Protein AF-A0A7K5W2M3-F1 (afdb_monomer)

InterPro domains:
  IPR007632 Anoctamin [PTHR12308] (65-301)
  IPR049452 Anoctamin, transmembrane domain [PF04547] (114-301)

pLDDT: mean 80.78, std 14.53, range [37.16, 96.81]

Radius of gyration: 27.32 Å; Cα contacts (8 Å, |Δi|>4): 179; chains: 1; bounding box: 70×44×74 Å

Solvent-accessible surface area (backbone atoms only — not comparable to full-atom values): 17965 Å² total; per-residue (Å²): 144,76,86,50,71,66,58,54,52,49,49,54,49,48,50,42,68,76,40,73,72,53,49,74,47,80,44,73,46,95,89,48,103,48,77,46,77,47,76,48,70,57,70,87,71,62,49,79,59,86,88,53,85,82,66,56,93,72,50,62,59,55,80,76,44,61,69,69,73,45,82,58,56,55,40,36,36,73,72,62,77,37,90,82,88,79,86,84,82,61,64,70,60,51,57,49,48,44,54,66,45,73,67,34,88,86,57,84,74,62,52,65,64,40,20,52,74,70,25,62,74,56,22,51,53,51,52,50,50,55,51,51,59,62,57,48,48,55,59,52,54,54,50,54,54,47,55,68,56,35,79,78,41,76,70,44,37,57,53,46,51,55,55,49,52,55,48,51,56,53,50,53,53,52,51,54,54,52,46,55,53,52,52,51,51,50,28,50,76,52,55,57,65,76,54,72,60,76,88,71,54,80,76,62,72,85,68,76,51,51,81,38,70,36,93,84,78,68,42,83,37,69,46,68,64,64,69,59,49,48,47,46,43,59,74,48,49,46,54,54,51,50,52,50,52,50,49,54,52,53,51,50,51,52,41,49,54,50,38,52,58,57,66,70,46,82,89,60,58,79,72,65,68,47,46,45,58,53,51,45,51,53,51,51,54,52,48,50,58,51,49,52,53,52,52,49,57,52,63,73,73,102

Secondary structure (DSSP, 8-state):
----HHHHHHHHHHHHHH-TT-EEEEEE-SSSS-EEEEEE--HHHHSPPTT-TT--TT-S-SGGGGGGSSTHHHHHHHTTSS----PPP-HHHHHHHIIIIIS-TTSPP-HHHHHHHH-HHHHHHHHHHHHHHHHHHHHHHHHHHHHHHHTS-HHHHHHHHHHHHHHHHHHHHHHHHHHHHHHHHHHHHTT-SS---GGGSPPPTT---EEEE-TTT-SEEEE--HHHHHHHIIIIIHHHHHHHHHHHHHHHHHHHHHHHHHHH-TT--TTGGGHHHHHHHHHHHHHHHHHHHHHHHHHHH-

Sequence (302 aa):
DTTDDHTLLWLLNHIRLGIPELIVQVRHHKHTRVYAFFVTATYERCVPSPACPNVSPTCPNVSQRIPNLSPTFPELAARGVIQQLFPLHEQRILKRLMKSWVQAVCEAQPLDEICDYFGVKIAMYFAWLGFYTSAMVYPAVFGSILYTFTDSDQTSQDISCVVFAIFNVLWATLFLEEWKRRGAEFAYKWGTLDTPAESLEEPRPQFRGVRRISPVTSAEEFYYPPWKRLLFQGLVSLPVCLTCLILVFLLMLGCFQLQELVLSVPELPRILRFLPKIILAVVVTACDELYKKVALWLNDMG

Structure (mmCIF, N/CA/C/O backbone):
data_AF-A0A7K5W2M3-F1
#
_entry.id   AF-A0A7K5W2M3-F1
#
loop_
_atom_site.group_PDB
_atom_site.id
_atom_site.type_symbol
_atom_site.label_atom_id
_atom_site.label_alt_id
_atom_site.label_comp_id
_atom_site.label_asym_id
_atom_site.label_entity_id
_atom_site.label_seq_id
_atom_site.pdbx_PDB_ins_code
_atom_site.Cartn_x
_atom_site.Cartn_y
_atom_site.Cartn_z
_atom_site.occupancy
_atom_site.B_iso_or_equiv
_atom_site.auth_seq_id
_atom_site.auth_comp_id
_atom_site.auth_asym_id
_atom_site.auth_atom_id
_atom_site.pdbx_PDB_model_num
ATOM 1 N N . ASP A 1 1 ? -28.526 -18.692 10.031 1.00 48.06 1 ASP A N 1
ATOM 2 C CA . ASP A 1 1 ? -29.700 -18.377 9.186 1.00 48.06 1 ASP A CA 1
ATOM 3 C C . ASP A 1 1 ? -31.055 -18.313 9.889 1.00 48.06 1 ASP A C 1
ATOM 5 O O . ASP A 1 1 ? -32.029 -17.923 9.255 1.00 48.06 1 ASP A O 1
ATOM 9 N N . THR A 1 2 ? -31.137 -18.528 11.204 1.00 55.97 2 THR A N 1
ATOM 10 C CA . THR A 1 2 ? -32.293 -18.103 12.011 1.00 55.97 2 THR A CA 1
ATOM 11 C C . THR A 1 2 ? -31.776 -17.455 13.288 1.00 55.97 2 THR A C 1
ATOM 13 O O . THR A 1 2 ? -31.370 -18.146 14.215 1.00 55.97 2 THR A O 1
ATOM 16 N N . THR A 1 3 ? -31.682 -16.127 13.313 1.00 61.28 3 THR A N 1
ATOM 17 C CA . THR A 1 3 ? -31.477 -15.409 14.574 1.00 61.28 3 THR A CA 1
ATOM 18 C C . THR A 1 3 ? -32.797 -15.477 15.327 1.00 61.28 3 THR A C 1
ATOM 20 O O . THR A 1 3 ? -33.778 -14.888 14.875 1.00 61.28 3 THR A O 1
ATOM 23 N N . ASP A 1 4 ? -32.840 -16.233 16.422 1.00 73.50 4 ASP A N 1
ATOM 24 C CA . ASP A 1 4 ? -34.030 -16.314 17.265 1.00 73.50 4 ASP A CA 1
ATOM 25 C C . ASP A 1 4 ? -34.332 -14.933 17.858 1.00 73.50 4 ASP A C 1
ATOM 27 O O . ASP A 1 4 ? -33.419 -14.201 18.258 1.00 73.50 4 ASP A O 1
ATOM 31 N N . ASP A 1 5 ? -35.616 -14.582 17.967 1.00 76.94 5 ASP A N 1
ATOM 32 C CA . ASP A 1 5 ? -36.059 -13.318 18.575 1.00 76.94 5 ASP A CA 1
ATOM 33 C C . ASP A 1 5 ? -35.476 -13.137 19.989 1.00 76.94 5 ASP A C 1
ATOM 35 O O . ASP A 1 5 ? -35.201 -12.020 20.430 1.00 76.94 5 ASP A O 1
ATOM 39 N N . HIS A 1 6 ? -35.189 -14.248 20.676 1.00 80.69 6 HIS A N 1
ATOM 40 C CA . HIS A 1 6 ? -34.486 -14.262 21.952 1.00 80.69 6 HIS A CA 1
ATOM 41 C C . HIS A 1 6 ? -33.055 -13.708 21.860 1.00 80.69 6 HIS A C 1
ATOM 43 O O . HIS A 1 6 ? -32.668 -12.890 22.691 1.00 80.69 6 HIS A O 1
ATOM 49 N N . THR A 1 7 ? -32.274 -14.092 20.846 1.00 80.12 7 THR A N 1
ATOM 50 C CA . THR A 1 7 ? -30.907 -13.588 20.629 1.00 80.12 7 THR A CA 1
ATOM 51 C C . THR A 1 7 ? -30.912 -12.100 20.288 1.00 80.12 7 THR A C 1
ATOM 53 O O . THR A 1 7 ? -30.052 -11.355 20.756 1.00 80.12 7 THR A O 1
ATOM 56 N N . LEU A 1 8 ? -31.904 -11.648 19.516 1.00 80.19 8 LEU A N 1
ATOM 57 C CA . LEU A 1 8 ? -32.072 -10.236 19.172 1.00 80.19 8 LEU A CA 1
ATOM 58 C C . LEU A 1 8 ? -32.414 -9.386 20.402 1.00 80.19 8 LEU A C 1
ATOM 60 O O . LEU A 1 8 ? -31.790 -8.348 20.628 1.00 80.19 8 LEU A O 1
ATOM 64 N N . LEU A 1 9 ? -33.378 -9.833 21.210 1.00 82.25 9 LEU A N 1
ATOM 65 C CA . LEU A 1 9 ? -33.755 -9.156 22.452 1.00 82.25 9 LEU A CA 1
ATOM 66 C C . LEU A 1 9 ? -32.621 -9.188 23.477 1.00 82.25 9 LEU A C 1
ATOM 68 O O . LEU A 1 9 ? -32.369 -8.177 24.131 1.00 82.25 9 LEU A O 1
ATOM 72 N N . TRP A 1 10 ? -31.904 -10.310 23.576 1.00 85.56 10 TRP A N 1
ATOM 73 C CA . TRP A 1 10 ? -30.709 -10.428 24.406 1.00 85.56 10 TRP A CA 1
ATOM 74 C C . TRP A 1 10 ? -29.649 -9.408 23.990 1.00 85.56 10 TRP A C 1
ATOM 76 O O . TRP A 1 10 ? -29.179 -8.659 24.843 1.00 85.56 10 TRP A O 1
ATOM 86 N N . LEU A 1 11 ? -29.327 -9.310 22.695 1.00 80.31 11 LEU A N 1
ATOM 87 C CA . LEU A 1 11 ? -28.326 -8.370 22.185 1.00 80.31 11 LEU A CA 1
ATOM 88 C C . LEU A 1 11 ? -28.755 -6.919 22.421 1.00 80.31 11 LEU A C 1
ATOM 90 O O . LEU A 1 11 ? -27.965 -6.110 22.896 1.00 80.31 11 LEU A O 1
ATOM 94 N N . LEU A 1 12 ? -30.016 -6.588 22.141 1.00 80.50 12 LEU A N 1
ATOM 95 C CA . LEU A 1 12 ? -30.552 -5.248 22.370 1.00 80.50 12 LEU A CA 1
ATOM 96 C C . LEU A 1 12 ? -30.499 -4.860 23.854 1.00 80.50 12 LEU A C 1
ATOM 98 O O . LEU A 1 12 ? -30.121 -3.735 24.183 1.00 80.50 12 LEU A O 1
ATOM 102 N N . ASN A 1 13 ? -30.848 -5.789 24.746 1.00 81.06 13 ASN A N 1
ATOM 103 C CA . ASN A 1 13 ? -30.744 -5.574 26.183 1.00 81.06 13 ASN A CA 1
ATOM 104 C C . ASN A 1 13 ? -29.279 -5.447 26.619 1.00 81.06 13 ASN A C 1
ATOM 106 O O . ASN A 1 13 ? -28.948 -4.568 27.402 1.00 81.06 13 ASN A O 1
ATOM 110 N N . HIS A 1 14 ? -28.385 -6.263 26.059 1.00 77.94 14 HIS A N 1
ATOM 111 C CA . HIS A 1 14 ? -26.955 -6.212 26.343 1.00 77.94 14 HIS A CA 1
ATOM 112 C C . HIS A 1 14 ? -26.332 -4.873 25.926 1.00 77.94 14 HIS A C 1
ATOM 114 O O . HIS A 1 14 ? -25.582 -4.290 26.701 1.00 77.94 14 HIS A O 1
ATOM 120 N N . ILE A 1 15 ? -26.696 -4.334 24.758 1.00 74.69 15 ILE A N 1
ATOM 121 C CA . ILE A 1 15 ? -26.227 -3.016 24.301 1.00 74.69 15 ILE A CA 1
ATOM 122 C C . ILE A 1 15 ? -26.767 -1.906 25.210 1.00 74.69 15 ILE A C 1
ATOM 124 O O . ILE A 1 15 ? -26.007 -1.041 25.639 1.00 74.69 15 ILE A O 1
ATOM 128 N N . ARG A 1 16 ? -28.063 -1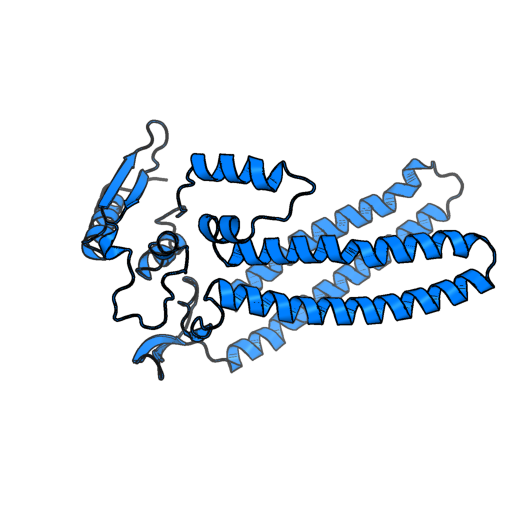.946 25.547 1.00 73.88 16 ARG A N 1
ATOM 129 C CA . ARG A 1 16 ? -28.691 -0.953 26.434 1.00 73.88 16 ARG A CA 1
ATOM 130 C C . ARG A 1 16 ? -28.179 -1.014 27.872 1.00 73.88 16 ARG A C 1
ATOM 132 O O . ARG A 1 16 ? -28.158 0.009 28.535 1.00 73.88 16 ARG A O 1
ATOM 139 N N . LEU A 1 17 ? -27.801 -2.187 28.372 1.00 71.31 17 LEU A N 1
ATOM 140 C CA . LEU A 1 17 ? -27.251 -2.344 29.722 1.00 71.31 17 LEU A CA 1
ATOM 141 C C . LEU A 1 17 ? -25.754 -2.034 29.768 1.00 71.31 17 LEU A C 1
ATOM 143 O O . LEU A 1 17 ? -25.291 -1.446 30.739 1.00 71.31 17 LEU A O 1
ATOM 147 N N . GLY A 1 18 ? -25.006 -2.427 28.735 1.00 65.62 18 GLY A N 1
ATOM 148 C CA . GLY A 1 18 ? -23.566 -2.196 28.650 1.00 65.62 18 GLY A CA 1
ATOM 149 C C . GLY A 1 18 ? -23.225 -0.723 28.457 1.00 65.62 18 GLY A C 1
ATOM 150 O O . GLY A 1 18 ? -22.250 -0.240 29.023 1.00 65.62 18 GLY A O 1
ATOM 151 N N . ILE A 1 19 ? -24.042 0.002 27.687 1.00 67.19 19 ILE A N 1
ATOM 152 C CA . ILE A 1 19 ? -23.893 1.440 27.475 1.00 67.19 19 ILE A CA 1
ATOM 153 C C . ILE A 1 19 ? -25.304 2.058 27.478 1.00 67.19 19 ILE A C 1
ATOM 155 O O . ILE A 1 19 ? -25.913 2.221 26.416 1.00 67.19 19 ILE A O 1
ATOM 159 N N . PRO A 1 20 ? -25.846 2.425 28.656 1.00 60.94 20 PRO A N 1
ATOM 160 C CA . PRO A 1 20 ? -27.213 2.955 28.797 1.00 60.94 20 PRO A CA 1
ATOM 161 C C . PRO A 1 20 ? -27.461 4.274 28.059 1.00 60.94 20 PRO A C 1
ATOM 163 O O . PRO A 1 20 ? -28.587 4.756 27.984 1.00 60.94 20 PRO A O 1
ATOM 166 N N . GLU A 1 21 ? -26.405 4.846 27.494 1.00 66.25 21 GLU A N 1
ATOM 167 C CA . GLU A 1 21 ? -26.361 6.165 26.884 1.00 66.25 21 GLU A CA 1
ATOM 168 C C . GLU A 1 21 ? -26.478 6.131 25.348 1.00 66.25 21 GLU A C 1
ATOM 170 O O . GLU A 1 21 ? -26.595 7.186 24.724 1.00 66.25 21 GLU A O 1
ATOM 175 N N . LEU A 1 22 ? -26.464 4.938 24.730 1.00 70.31 22 LEU A N 1
ATOM 176 C CA . LEU A 1 22 ? -26.618 4.753 23.282 1.00 70.31 22 LEU A CA 1
ATOM 177 C C . LEU A 1 22 ? -28.092 4.608 22.885 1.00 70.31 22 LEU A C 1
ATOM 179 O O . LEU A 1 22 ? -28.843 3.787 23.418 1.00 70.31 22 LEU A O 1
ATOM 183 N N . ILE A 1 23 ? -28.494 5.355 21.861 1.00 77.81 23 ILE A N 1
ATOM 184 C CA . ILE A 1 23 ? -29.795 5.220 21.214 1.00 77.81 23 ILE A CA 1
ATOM 185 C C . ILE A 1 23 ? -29.667 4.139 20.141 1.00 77.81 23 ILE A C 1
ATOM 187 O O . ILE A 1 23 ? -28.949 4.295 19.156 1.00 77.81 23 ILE A O 1
ATOM 191 N N . VAL A 1 24 ? -30.389 3.035 20.328 1.00 80.81 24 VAL A N 1
ATOM 192 C CA . VAL A 1 24 ? -30.392 1.902 19.394 1.00 80.81 24 VAL A CA 1
ATOM 193 C C . VAL A 1 24 ? -31.730 1.838 18.670 1.00 80.81 24 VAL A C 1
ATOM 195 O O . VAL A 1 24 ? -32.775 1.640 19.296 1.00 80.81 24 VAL A O 1
ATOM 198 N N . GLN A 1 25 ? -31.695 1.963 17.345 1.00 84.88 25 GLN A N 1
ATOM 199 C CA . GLN A 1 25 ? -32.835 1.725 16.466 1.00 84.88 25 GLN A CA 1
ATOM 200 C C . GLN A 1 25 ? -32.637 0.419 15.701 1.00 84.88 25 GLN A C 1
ATOM 202 O O . GLN A 1 25 ? -31.666 0.258 14.966 1.00 84.88 25 GLN A O 1
ATOM 207 N N . VAL A 1 26 ? -33.585 -0.505 15.832 1.00 84.25 26 VAL A N 1
ATOM 208 C CA . VAL A 1 26 ? -33.579 -1.757 15.069 1.00 84.25 26 VAL A CA 1
ATOM 209 C C . VAL A 1 26 ? -34.407 -1.569 13.809 1.00 84.25 26 VAL A C 1
ATOM 211 O O . VAL A 1 26 ? -35.554 -1.125 13.871 1.00 84.25 26 VAL A O 1
ATOM 214 N N . ARG A 1 27 ? -33.838 -1.917 12.657 1.00 84.69 27 ARG A N 1
ATOM 215 C CA . ARG A 1 27 ? -34.566 -2.000 11.390 1.00 84.69 27 ARG A CA 1
ATOM 216 C C . ARG A 1 27 ? -34.515 -3.425 10.873 1.00 84.69 27 ARG A C 1
ATOM 218 O O . ARG A 1 27 ? -33.453 -4.034 10.807 1.00 84.69 27 ARG A O 1
ATOM 225 N N . HIS A 1 28 ? -35.674 -3.930 10.480 1.00 83.69 28 HIS A N 1
ATOM 226 C CA . HIS A 1 28 ? -35.797 -5.207 9.797 1.00 83.69 28 HIS A CA 1
ATOM 227 C C . HIS A 1 28 ? -35.889 -4.966 8.291 1.00 83.69 28 HIS A C 1
ATOM 229 O O . HIS A 1 28 ? -36.642 -4.098 7.831 1.00 83.69 28 HIS A O 1
ATOM 235 N N . HIS A 1 29 ? -35.119 -5.721 7.518 1.00 80.81 29 HIS A N 1
ATOM 236 C CA . HIS A 1 29 ? -35.186 -5.643 6.070 1.00 80.81 29 HIS A CA 1
ATOM 237 C C . HIS A 1 29 ? -36.431 -6.386 5.555 1.00 80.81 29 HIS A C 1
ATOM 239 O O . HIS A 1 29 ? -36.700 -7.514 5.938 1.00 80.81 29 HIS A O 1
ATOM 245 N N . LYS A 1 30 ? -37.233 -5.773 4.675 1.00 75.56 30 LYS A N 1
ATOM 246 C CA . LYS A 1 30 ? -38.547 -6.338 4.287 1.00 75.56 30 LYS A CA 1
ATOM 247 C C . LYS A 1 30 ? -38.469 -7.706 3.597 1.00 75.56 30 LYS A C 1
ATOM 249 O O . LYS A 1 30 ? -39.400 -8.492 3.717 1.00 75.56 30 LYS A O 1
ATOM 254 N N . HIS A 1 31 ? -37.385 -7.968 2.867 1.00 75.56 31 HIS A N 1
ATOM 255 C CA . HIS A 1 31 ? -37.240 -9.154 2.012 1.00 75.56 31 HIS A CA 1
ATOM 256 C C . HIS A 1 31 ? -36.164 -10.136 2.483 1.00 75.56 31 HIS A C 1
ATOM 258 O O . HIS A 1 31 ? -36.100 -11.254 1.985 1.00 75.56 31 HIS A O 1
ATOM 264 N N . THR A 1 32 ? -35.320 -9.740 3.435 1.00 76.88 32 THR A N 1
ATOM 265 C CA . THR A 1 32 ? -34.271 -10.601 3.992 1.00 76.88 32 THR A CA 1
ATOM 266 C C . THR A 1 32 ? -34.471 -10.652 5.499 1.00 76.88 32 THR A C 1
ATOM 268 O O . THR A 1 32 ? -34.796 -9.635 6.100 1.00 76.88 32 THR A O 1
ATOM 271 N N . ARG A 1 33 ? -34.281 -11.813 6.133 1.00 71.94 33 ARG A N 1
ATOM 272 C CA . ARG A 1 33 ? -34.398 -11.971 7.599 1.00 71.94 33 ARG A CA 1
ATOM 273 C C . ARG A 1 33 ? -33.192 -11.377 8.345 1.00 71.94 33 ARG A C 1
ATOM 275 O O . ARG A 1 33 ? -32.652 -11.986 9.262 1.00 71.94 33 ARG A O 1
ATOM 282 N N . VAL A 1 34 ? -32.718 -10.217 7.896 1.00 78.12 34 VAL A N 1
ATOM 283 C CA . VAL A 1 34 ? -31.548 -9.521 8.430 1.00 78.12 34 VAL A CA 1
ATOM 284 C C . VAL A 1 34 ? -32.026 -8.332 9.251 1.00 78.12 34 VAL A C 1
ATOM 286 O O . VAL A 1 34 ? -32.829 -7.512 8.795 1.00 78.12 34 VAL A O 1
ATOM 289 N N . TYR A 1 35 ? -31.496 -8.240 10.465 1.00 81.81 35 TYR A N 1
ATOM 290 C CA . TYR A 1 35 ? -31.717 -7.126 11.372 1.00 81.81 35 TYR A CA 1
ATOM 291 C C . TYR A 1 35 ? -30.507 -6.196 11.331 1.00 81.81 35 TYR A C 1
ATOM 293 O O . TYR A 1 35 ? -29.370 -6.638 11.484 1.00 81.81 35 TYR A O 1
ATOM 301 N N . ALA A 1 36 ? -30.756 -4.907 11.132 1.00 83.75 36 ALA A N 1
ATOM 302 C CA . ALA A 1 36 ? -29.744 -3.865 11.201 1.00 83.75 36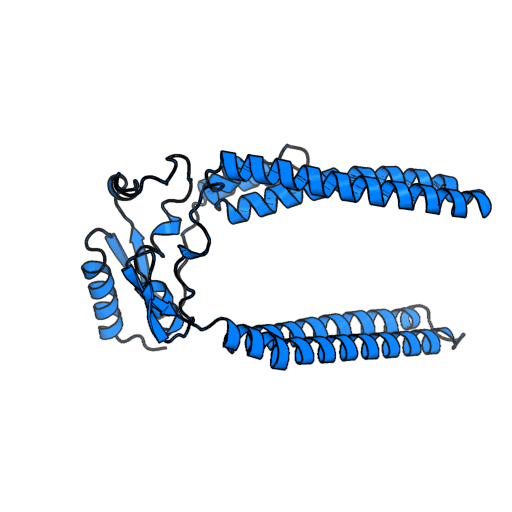 ALA A CA 1
ATOM 303 C C . ALA A 1 36 ? -29.968 -3.023 12.459 1.00 83.75 36 ALA A C 1
ATOM 305 O O . ALA A 1 36 ? -31.076 -2.537 12.704 1.00 83.75 36 ALA A O 1
ATOM 306 N N . PHE A 1 37 ? -28.910 -2.834 13.240 1.00 84.50 37 PHE A N 1
ATOM 307 C CA . PHE A 1 37 ? -28.913 -1.983 14.424 1.00 84.50 37 PHE A CA 1
ATOM 308 C C . PHE A 1 37 ? -28.235 -0.661 14.073 1.00 84.50 37 PHE A C 1
ATOM 310 O O . PHE A 1 37 ? -27.054 -0.627 13.739 1.00 84.50 37 PHE A O 1
ATOM 317 N N . PHE A 1 38 ? -28.990 0.430 14.137 1.00 83.25 38 PHE A N 1
ATOM 318 C CA . PHE A 1 38 ? -28.471 1.785 14.010 1.00 83.25 38 PHE A CA 1
ATOM 319 C C . PHE A 1 38 ? -28.215 2.310 15.410 1.00 83.25 38 PHE A C 1
ATOM 321 O O . PHE A 1 38 ? -29.141 2.410 16.215 1.00 83.25 38 PHE A O 1
ATOM 328 N N . VAL A 1 39 ? -26.957 2.616 15.696 1.00 79.50 39 VAL A N 1
ATOM 329 C CA . VAL A 1 39 ? -26.519 3.058 17.015 1.00 79.50 39 VAL A CA 1
ATOM 330 C C . VAL A 1 39 ? -26.086 4.516 16.913 1.00 79.50 39 VAL A C 1
ATOM 332 O O . VAL A 1 39 ? -25.250 4.855 16.076 1.00 79.50 39 VAL A O 1
ATOM 335 N N . THR A 1 40 ? -26.668 5.381 17.740 1.00 77.06 40 THR A N 1
ATOM 336 C CA . THR A 1 40 ? -26.337 6.811 17.810 1.00 77.06 40 THR A CA 1
ATOM 337 C C . THR A 1 40 ? -26.141 7.257 19.260 1.00 77.06 40 THR A C 1
ATOM 339 O O . THR A 1 40 ? -26.640 6.626 20.189 1.00 77.06 40 THR A O 1
ATOM 342 N N . ALA A 1 41 ? -25.402 8.347 19.465 1.00 72.62 41 ALA A N 1
ATOM 343 C CA . ALA A 1 41 ? -25.140 8.946 20.775 1.00 72.62 41 ALA A CA 1
ATOM 344 C C . ALA A 1 41 ? -25.333 10.469 20.713 1.00 72.62 41 ALA A C 1
ATOM 346 O O . ALA A 1 41 ? -25.290 11.062 19.630 1.00 72.62 41 ALA A O 1
ATOM 347 N N . THR A 1 42 ? -25.565 11.110 21.859 1.00 67.88 42 THR A N 1
ATOM 348 C CA . THR A 1 42 ? -25.681 12.573 21.951 1.00 67.88 42 THR A CA 1
ATOM 349 C C . THR A 1 42 ? -24.305 13.246 21.920 1.00 67.88 42 THR A C 1
ATOM 351 O O . THR A 1 42 ? -23.328 12.727 22.456 1.00 67.88 42 THR A O 1
ATOM 354 N N . TYR A 1 43 ? -24.225 14.427 21.295 1.00 58.59 43 TYR A N 1
ATOM 355 C CA . TYR A 1 43 ? -22.965 15.144 21.050 1.00 58.59 43 TYR A CA 1
ATOM 356 C C . TYR A 1 43 ? -22.150 15.410 22.325 1.00 58.59 43 TYR A C 1
ATOM 358 O O . TYR A 1 43 ? -20.952 15.150 22.340 1.00 58.59 43 TYR A O 1
ATOM 366 N N . GLU A 1 44 ? -22.799 15.845 23.410 1.00 57.66 44 GLU A N 1
ATOM 367 C CA . GLU A 1 44 ? -22.152 16.154 24.698 1.00 57.66 44 GLU A CA 1
ATOM 368 C C . GLU A 1 44 ? -21.373 14.976 25.300 1.00 57.66 44 GLU A C 1
ATOM 370 O O . GLU A 1 44 ? -20.469 15.185 26.101 1.00 57.66 44 GLU A O 1
ATOM 375 N N . ARG A 1 45 ? -21.705 13.742 24.906 1.00 55.94 45 ARG A N 1
ATOM 376 C CA . ARG A 1 45 ? -21.099 12.505 25.423 1.00 55.94 45 ARG A CA 1
ATOM 377 C C . ARG A 1 45 ? -20.123 11.851 24.453 1.00 55.94 45 ARG A C 1
ATOM 379 O O . ARG A 1 45 ? -19.333 11.005 24.850 1.00 55.94 45 ARG A O 1
ATOM 386 N N . CYS A 1 46 ? -20.167 12.253 23.186 1.00 51.16 46 CYS A N 1
ATOM 387 C CA . CYS A 1 46 ? -19.132 11.938 22.209 1.00 51.16 46 CYS A CA 1
ATOM 388 C C . CYS A 1 46 ? -17.842 12.730 22.504 1.00 51.16 46 CYS A C 1
ATOM 390 O O . CYS A 1 46 ? -16.749 12.282 22.173 1.00 51.16 46 CYS A O 1
ATOM 392 N N . VAL A 1 47 ? -17.939 13.890 23.159 1.00 47.69 47 VAL A N 1
ATOM 393 C CA . VAL A 1 47 ? -16.757 14.625 23.628 1.00 47.69 47 VAL A CA 1
ATOM 394 C C . VAL A 1 47 ? -16.010 13.767 24.664 1.00 47.69 47 VAL A C 1
ATOM 396 O O . VAL A 1 47 ? -16.651 13.256 25.584 1.00 47.69 47 VAL A O 1
ATOM 399 N N . PRO A 1 48 ? -14.679 13.578 24.545 1.00 49.38 48 PRO A N 1
ATOM 400 C CA . PRO A 1 48 ? -13.916 12.820 25.531 1.00 49.38 48 PRO A CA 1
ATOM 401 C C . PRO A 1 48 ? -14.155 13.382 26.936 1.00 49.38 48 PRO A C 1
ATOM 403 O O . PRO A 1 48 ? -14.074 14.593 27.143 1.00 49.38 48 PRO A O 1
ATOM 406 N N . SER A 1 49 ? -14.430 12.509 27.908 1.00 37.16 49 SER A N 1
ATOM 407 C CA . SER A 1 49 ? -14.431 12.898 29.320 1.00 37.16 49 SER A CA 1
ATOM 408 C C . SER A 1 49 ? -13.088 13.567 29.663 1.00 37.16 49 SER A C 1
ATOM 410 O O . SER A 1 49 ? -12.047 13.066 29.223 1.00 37.16 49 SER A O 1
ATOM 412 N N . PRO A 1 50 ? -13.056 14.642 30.476 1.00 38.66 50 PRO A N 1
ATOM 413 C CA . PRO A 1 50 ? -11.810 15.289 30.910 1.00 38.66 50 PRO A CA 1
ATOM 414 C C . PRO A 1 50 ? -10.851 14.345 31.667 1.00 38.66 50 PRO A C 1
ATOM 416 O O . PRO A 1 50 ? -9.703 14.702 31.912 1.00 38.66 50 PRO A O 1
ATOM 419 N N . ALA A 1 51 ? -11.292 13.127 32.005 1.00 37.53 51 ALA A N 1
ATOM 420 C CA . ALA A 1 51 ? -10.470 12.048 32.553 1.00 37.53 51 ALA A CA 1
ATOM 421 C C . ALA A 1 51 ? -9.596 11.305 31.512 1.00 37.53 51 ALA A C 1
ATOM 423 O O . ALA A 1 51 ? -8.824 10.427 31.895 1.00 37.53 51 ALA A O 1
ATOM 424 N N . CYS A 1 52 ? -9.677 11.641 30.217 1.00 38.03 52 CYS A N 1
ATOM 425 C CA . CYS A 1 52 ? -8.779 11.140 29.168 1.00 38.03 52 CYS A CA 1
ATOM 426 C C . CYS A 1 52 ? -7.826 12.261 28.693 1.00 38.03 52 CYS A C 1
ATOM 428 O O . CYS A 1 52 ? -8.085 12.884 27.664 1.00 38.03 52 CYS A O 1
ATOM 430 N N . PRO A 1 53 ? -6.718 12.532 29.409 1.00 38.00 53 PRO A N 1
ATOM 431 C CA . PRO A 1 53 ? -5.878 13.720 29.199 1.00 38.00 53 PRO A CA 1
ATOM 432 C C . PRO A 1 53 ? -5.092 13.761 27.874 1.00 38.00 53 PRO A C 1
ATOM 434 O O . PRO A 1 53 ? -4.521 14.797 27.553 1.00 38.00 53 PRO A O 1
ATOM 437 N N . ASN A 1 54 ? -5.073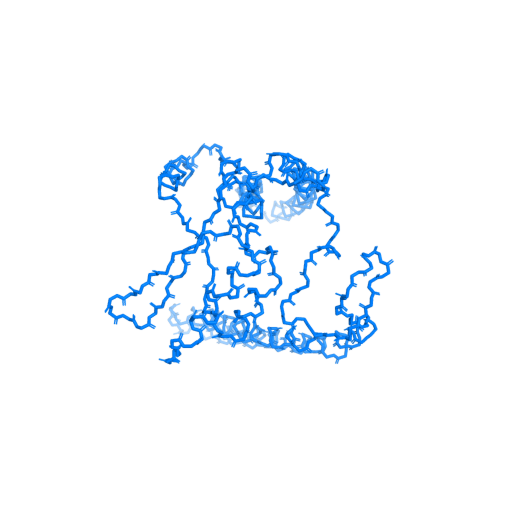 12.679 27.084 1.00 42.09 54 ASN A N 1
ATOM 438 C CA . ASN A 1 54 ? -4.210 12.558 25.897 1.00 42.09 54 ASN A CA 1
ATOM 439 C C . ASN A 1 54 ? -4.952 12.669 24.555 1.00 42.09 54 ASN A C 1
ATOM 441 O O . ASN A 1 54 ? -4.401 12.312 23.516 1.00 42.09 54 ASN A O 1
ATOM 445 N N . VAL A 1 55 ? -6.208 13.121 24.542 1.00 46.25 55 VAL A N 1
ATOM 446 C CA . VAL A 1 55 ? -6.965 13.268 23.292 1.00 46.25 55 VAL A CA 1
ATOM 447 C C . VAL A 1 55 ? -7.001 14.740 22.912 1.00 46.25 55 VAL A C 1
ATOM 449 O O . VAL A 1 55 ? -7.738 15.527 23.501 1.00 46.25 55 VAL A O 1
ATOM 452 N N . SER A 1 56 ? -6.186 15.116 21.925 1.00 41.56 56 SER A N 1
ATOM 453 C CA . SER A 1 56 ? -6.283 16.444 21.324 1.00 41.56 56 SER A CA 1
ATOM 454 C C . SER A 1 56 ? -7.704 16.648 20.760 1.00 41.56 56 SER A C 1
ATOM 456 O O . SER A 1 56 ? -8.246 15.744 20.114 1.00 41.56 56 SER A O 1
ATOM 458 N N . PRO A 1 57 ? -8.340 17.816 20.985 1.00 43.97 57 PRO A N 1
ATOM 459 C CA . PRO A 1 57 ? -9.699 18.106 20.506 1.00 43.97 57 PRO A CA 1
ATOM 460 C C . PRO A 1 57 ? -9.813 18.137 18.971 1.00 43.97 57 PRO A C 1
ATOM 462 O O . PRO A 1 57 ? -10.909 18.247 18.433 1.00 43.97 57 PRO A O 1
ATOM 465 N N . THR A 1 58 ? -8.683 18.029 18.271 1.00 42.44 58 THR A N 1
ATOM 466 C CA . THR A 1 58 ? -8.546 17.982 16.814 1.00 42.44 58 THR A CA 1
ATOM 467 C C . THR A 1 58 ? -8.551 16.565 16.238 1.00 42.44 58 THR A C 1
ATOM 469 O O . THR A 1 58 ? -8.479 16.426 15.023 1.00 42.44 58 THR A O 1
ATOM 472 N N . CYS A 1 59 ? -8.632 15.505 17.053 1.00 45.31 59 CYS A N 1
ATOM 473 C CA . CYS A 1 59 ? -8.773 14.142 16.534 1.00 45.31 59 CYS A CA 1
ATOM 474 C C . CYS A 1 59 ? -10.148 13.972 15.849 1.00 45.31 59 CYS A C 1
ATOM 476 O O . CYS A 1 59 ? -11.161 13.930 16.552 1.00 45.31 59 CYS A O 1
ATOM 478 N N . PRO A 1 60 ? -10.226 13.798 14.516 1.00 46.25 60 PRO A N 1
ATOM 479 C CA . PRO A 1 60 ? -11.497 13.953 13.800 1.00 46.25 60 PRO A CA 1
ATOM 480 C C . PRO A 1 60 ? -12.501 12.812 14.008 1.00 46.25 60 PRO A C 1
ATOM 482 O O . PRO A 1 60 ? -13.691 12.955 13.743 1.00 46.25 60 PRO A O 1
ATOM 485 N N . ASN A 1 61 ? -12.043 11.667 14.519 1.00 51.91 61 ASN A N 1
ATOM 486 C CA . ASN A 1 61 ? -12.839 10.445 14.574 1.00 51.91 61 ASN A CA 1
ATOM 487 C C . ASN A 1 61 ? -13.161 10.008 15.999 1.00 51.91 61 ASN A C 1
ATOM 489 O O . ASN A 1 61 ? -12.663 9.005 16.514 1.00 51.91 61 ASN A O 1
ATOM 493 N N . VAL A 1 62 ? -14.078 10.752 16.607 1.00 45.56 62 VAL A N 1
ATOM 494 C CA . VAL A 1 62 ? -14.856 10.309 17.769 1.00 45.56 62 VAL A CA 1
ATOM 495 C C . VAL A 1 62 ? -15.914 9.267 17.357 1.00 45.56 62 VAL A C 1
ATOM 497 O O . VAL A 1 62 ? -16.154 8.298 18.074 1.00 45.56 62 VAL A O 1
ATOM 500 N N . SER A 1 63 ? -16.502 9.400 16.161 1.00 39.09 63 SER A N 1
ATOM 501 C CA . SER A 1 63 ? -17.593 8.539 15.665 1.00 39.09 63 SER A CA 1
ATOM 502 C C . SER A 1 63 ? -17.165 7.093 15.370 1.00 39.09 63 SER A C 1
ATOM 504 O O . SER A 1 63 ? -17.938 6.162 15.583 1.00 39.09 63 SER A O 1
ATOM 506 N N . GLN A 1 64 ? -15.916 6.885 14.942 1.00 48.25 64 GLN A N 1
ATOM 507 C CA . GLN A 1 64 ? -15.329 5.561 14.697 1.00 48.25 64 GLN A CA 1
ATOM 508 C C . GLN A 1 64 ? -14.821 4.863 15.970 1.00 48.25 64 GLN A C 1
ATOM 510 O O . GLN A 1 64 ? -14.423 3.703 15.887 1.00 48.25 64 GLN A O 1
ATOM 515 N N . ARG A 1 65 ? -14.841 5.525 17.139 1.00 49.84 65 ARG A N 1
ATOM 516 C CA . ARG A 1 65 ? -14.425 4.926 18.425 1.00 49.84 65 ARG A CA 1
ATOM 517 C C . ARG A 1 65 ? -15.564 4.270 19.207 1.00 49.84 65 ARG A C 1
ATOM 519 O O . ARG A 1 65 ? -15.281 3.480 20.096 1.00 49.84 65 ARG A O 1
ATOM 526 N N . ILE A 1 66 ? -16.829 4.525 18.858 1.00 48.91 66 ILE A N 1
ATOM 527 C CA . ILE A 1 66 ? -17.998 3.892 19.505 1.00 48.91 66 ILE A CA 1
ATOM 528 C C . ILE A 1 66 ? -17.967 2.343 19.417 1.00 48.91 66 ILE A C 1
ATOM 530 O O . ILE A 1 66 ? -18.277 1.698 20.417 1.00 48.91 66 ILE A O 1
ATOM 534 N N . PRO A 1 67 ? -17.535 1.711 18.302 1.00 44.97 67 PRO A N 1
ATOM 535 C CA . PRO A 1 67 ? -17.321 0.259 18.226 1.00 44.97 67 PRO A CA 1
ATOM 536 C C . PRO A 1 67 ? -16.327 -0.314 19.245 1.00 44.97 67 PRO A C 1
ATOM 538 O O . PRO A 1 67 ? -16.436 -1.486 19.594 1.00 44.97 67 PRO A O 1
ATOM 541 N N . ASN A 1 68 ? -15.380 0.506 19.712 1.00 46.69 68 ASN A N 1
ATOM 542 C CA . ASN A 1 68 ? -14.322 0.122 20.650 1.00 46.69 68 ASN A CA 1
ATOM 543 C C . ASN A 1 68 ? -14.656 0.533 22.092 1.00 46.69 68 ASN A C 1
ATOM 545 O O . ASN A 1 68 ? -13.808 0.452 22.968 1.00 46.69 68 ASN A O 1
ATOM 549 N N . LEU A 1 69 ? -15.875 1.022 22.359 1.00 48.69 69 LEU A N 1
ATOM 550 C CA . LEU A 1 69 ? -16.253 1.465 23.704 1.00 48.69 69 LEU A CA 1
ATOM 551 C C . LEU A 1 69 ? -16.521 0.287 24.658 1.00 48.69 69 LEU A C 1
ATOM 553 O O . LEU A 1 69 ? -16.637 0.484 25.864 1.00 48.69 69 LEU A O 1
ATOM 557 N N . SER A 1 70 ? -16.647 -0.934 24.125 1.00 52.91 70 SER A N 1
ATOM 558 C CA . SER A 1 70 ? -16.714 -2.150 24.935 1.00 52.91 70 SER A CA 1
ATOM 559 C C . SER A 1 70 ? -16.120 -3.350 24.181 1.00 52.91 70 SER A C 1
ATOM 561 O O . SER A 1 70 ? -16.453 -3.551 23.008 1.00 52.91 70 SER A O 1
ATOM 563 N N . PRO A 1 71 ? -15.311 -4.196 24.848 1.00 57.12 71 PRO A N 1
ATOM 564 C CA . PRO A 1 71 ? -14.625 -5.343 24.235 1.00 57.12 71 PRO A CA 1
ATOM 565 C C . PRO A 1 71 ? -15.581 -6.439 23.723 1.00 57.12 71 PRO A C 1
ATOM 567 O O . PRO A 1 71 ? -15.161 -7.400 23.081 1.00 57.12 71 PRO A O 1
ATOM 570 N N . THR A 1 72 ? -16.882 -6.306 23.984 1.00 63.78 72 THR A N 1
ATOM 571 C CA . THR A 1 72 ? -17.916 -7.291 23.660 1.00 63.78 72 THR A CA 1
ATOM 572 C C . THR A 1 72 ? -18.338 -7.278 22.190 1.00 63.78 72 THR A C 1
ATOM 574 O O . THR A 1 72 ? -18.638 -8.342 21.649 1.00 63.78 72 THR A O 1
ATOM 577 N N . PHE A 1 73 ? -18.351 -6.130 21.498 1.00 70.69 73 PHE A N 1
ATOM 578 C CA . PHE A 1 73 ? -18.790 -6.085 20.090 1.00 70.69 73 PHE A CA 1
ATOM 579 C C . PHE A 1 73 ? -17.868 -6.859 19.139 1.00 70.69 73 PHE A C 1
ATOM 581 O O . PHE A 1 73 ? -18.379 -7.658 18.345 1.00 70.69 73 PHE A O 1
ATOM 588 N N . PRO A 1 74 ? -16.533 -6.694 19.210 1.00 68.81 74 PRO A N 1
ATOM 589 C CA . PRO A 1 74 ? -15.625 -7.455 18.361 1.00 68.81 74 PRO A CA 1
ATOM 590 C C . PRO A 1 74 ? -15.656 -8.963 18.662 1.00 68.81 74 PRO A C 1
ATOM 592 O O . PRO A 1 74 ? -15.534 -9.781 17.750 1.00 68.81 74 PRO A O 1
ATOM 595 N N . GLU A 1 75 ? -15.878 -9.351 19.921 1.00 70.88 75 GLU A N 1
ATOM 596 C CA . GLU A 1 75 ? -16.032 -10.754 20.321 1.00 70.88 75 GLU A CA 1
ATOM 597 C C . GLU A 1 75 ? -17.334 -11.369 19.778 1.00 70.88 75 GLU A C 1
ATOM 599 O O . GLU A 1 75 ? -17.331 -12.490 19.268 1.00 70.88 75 GLU A O 1
ATOM 604 N N . LEU A 1 76 ? -18.449 -10.635 19.830 1.00 75.81 76 LEU A N 1
ATOM 605 C CA . LEU A 1 76 ? -19.730 -11.071 19.264 1.00 75.81 76 LEU A CA 1
ATOM 606 C C . LEU A 1 76 ? -19.678 -11.196 17.737 1.00 75.81 76 LEU A C 1
ATOM 608 O O . LEU A 1 76 ? -20.302 -12.104 17.177 1.00 75.81 76 LEU A O 1
ATOM 612 N N . ALA A 1 77 ? -18.909 -10.332 17.072 1.00 75.75 77 ALA A N 1
ATOM 613 C CA . ALA A 1 77 ? -18.605 -10.474 15.652 1.00 75.75 77 ALA A CA 1
ATOM 614 C C . ALA A 1 77 ? -17.757 -11.729 15.383 1.00 75.75 77 ALA A C 1
ATOM 616 O O . ALA A 1 77 ? -18.097 -12.530 14.514 1.00 75.75 77 ALA A O 1
ATOM 617 N N . ALA A 1 78 ? -16.713 -11.973 16.184 1.00 71.25 78 ALA A N 1
ATOM 618 C CA . ALA A 1 78 ? -15.875 -13.170 16.064 1.00 71.25 78 ALA A CA 1
ATOM 619 C C . ALA A 1 78 ? -16.645 -14.480 16.327 1.00 71.25 78 ALA A C 1
ATOM 621 O O . ALA A 1 78 ? -16.354 -15.504 15.711 1.00 71.25 78 ALA A O 1
ATOM 622 N N . ARG A 1 79 ? -17.653 -14.453 17.209 1.00 74.25 79 ARG A N 1
ATOM 623 C CA . ARG A 1 79 ? -18.560 -15.585 17.480 1.00 74.25 79 ARG A CA 1
ATOM 624 C C . ARG A 1 79 ? -19.635 -15.785 16.402 1.00 74.25 79 ARG A C 1
ATOM 626 O O . ARG A 1 79 ? -20.418 -16.724 16.510 1.00 74.25 79 ARG A O 1
ATOM 633 N N . GLY A 1 80 ? -19.698 -14.918 15.389 1.00 76.12 80 GLY A N 1
ATOM 634 C CA . GLY A 1 80 ? -20.679 -14.996 14.304 1.00 76.12 80 GLY A CA 1
ATOM 635 C C . GLY A 1 80 ? -22.099 -14.575 14.695 1.00 76.12 80 GLY A C 1
ATOM 636 O O . GLY A 1 80 ? -23.032 -14.817 13.932 1.00 76.12 80 GLY A O 1
ATOM 637 N N . VAL A 1 81 ? -22.280 -13.943 15.863 1.00 79.75 81 VAL A N 1
ATOM 638 C CA . VAL A 1 81 ? -23.578 -13.387 16.296 1.00 79.75 81 VAL A CA 1
ATOM 639 C C . VAL A 1 81 ? -23.881 -12.096 15.531 1.00 79.75 81 VAL A C 1
ATOM 641 O O . VAL A 1 81 ? -25.021 -11.851 15.142 1.00 79.75 81 VAL A O 1
ATOM 644 N N . ILE A 1 82 ? -22.850 -11.284 15.279 1.00 78.50 82 ILE A N 1
ATOM 645 C CA . ILE A 1 82 ? -22.915 -10.075 14.451 1.00 78.50 82 ILE A CA 1
ATOM 646 C C . ILE A 1 82 ? -22.169 -10.362 13.148 1.00 78.50 82 ILE A C 1
ATOM 648 O O . ILE A 1 82 ? -20.997 -10.718 13.181 1.00 78.50 82 ILE A O 1
ATOM 652 N N . GLN A 1 83 ? -22.823 -10.192 11.996 1.00 78.38 83 GLN A N 1
ATOM 653 C CA . GLN A 1 83 ? -22.163 -10.414 10.705 1.00 78.38 83 GLN A CA 1
ATOM 654 C C . GLN A 1 83 ? -21.122 -9.335 10.394 1.00 78.38 83 GLN A C 1
ATOM 656 O O . GLN A 1 83 ? -19.992 -9.660 10.043 1.00 78.38 83 GLN A O 1
ATOM 661 N N . GLN A 1 84 ? -21.505 -8.057 10.473 1.00 78.12 84 GLN A N 1
ATOM 662 C CA . GLN A 1 84 ? -20.645 -6.926 10.120 1.00 78.12 84 GLN A CA 1
ATOM 663 C C . GLN A 1 84 ? -21.031 -5.684 10.927 1.00 78.12 84 GLN A C 1
ATOM 665 O O . GLN A 1 84 ? -22.210 -5.445 11.191 1.00 78.12 84 GLN A O 1
ATOM 670 N N . LEU A 1 85 ? -20.028 -4.881 11.278 1.00 78.69 85 LEU A N 1
ATOM 671 C CA . LEU A 1 85 ? -20.177 -3.580 11.920 1.00 78.69 85 LEU A CA 1
ATOM 672 C C . LEU A 1 85 ? -19.397 -2.561 11.091 1.00 78.69 85 LEU A C 1
ATOM 674 O O . LEU A 1 85 ? -18.192 -2.714 10.903 1.00 78.69 85 LEU A O 1
ATOM 678 N N . PHE A 1 86 ? -20.076 -1.542 10.573 1.00 80.81 86 PHE A N 1
ATOM 679 C CA . PHE A 1 86 ? -19.446 -0.514 9.750 1.00 80.81 86 PHE A CA 1
ATOM 680 C C . PHE A 1 86 ? -20.076 0.860 10.008 1.00 80.81 86 PHE A C 1
ATOM 682 O O . PHE A 1 86 ? -21.282 0.948 10.260 1.00 80.81 86 PHE A O 1
ATOM 689 N N . PRO A 1 87 ? -19.281 1.943 9.953 1.00 80.50 87 PRO A N 1
ATOM 690 C CA . PRO A 1 87 ? -19.809 3.297 10.031 1.00 80.50 87 PRO A CA 1
ATOM 691 C C . PRO A 1 87 ? -20.612 3.640 8.767 1.00 80.50 87 PRO A C 1
ATOM 693 O O . PRO A 1 87 ? -20.298 3.190 7.665 1.00 80.50 87 PRO A O 1
ATOM 696 N N . LEU A 1 88 ? -21.652 4.462 8.917 1.00 83.00 88 LEU A N 1
ATOM 697 C CA . LEU A 1 88 ? -22.457 4.937 7.791 1.00 83.00 88 LEU A CA 1
ATOM 698 C C . LEU A 1 88 ? -21.781 6.121 7.099 1.00 83.00 88 LEU A C 1
ATOM 700 O O . LEU A 1 88 ? -21.395 7.093 7.742 1.00 83.00 88 LEU A O 1
ATOM 704 N N . HIS A 1 89 ? -21.699 6.063 5.770 1.00 85.94 89 HIS A N 1
ATOM 705 C CA . HIS A 1 89 ? -21.152 7.151 4.966 1.00 85.94 89 HIS A CA 1
ATOM 706 C C . HIS A 1 89 ? -22.136 8.308 4.803 1.00 85.94 89 HIS A C 1
ATOM 708 O O . HIS A 1 89 ? -23.260 8.133 4.324 1.00 85.94 89 HIS A O 1
ATOM 714 N N . GLU A 1 90 ? -21.665 9.525 5.072 1.00 86.75 90 GLU A N 1
ATOM 715 C CA . GLU A 1 90 ? -22.391 10.733 4.700 1.00 86.75 90 GLU A CA 1
ATOM 716 C C . GLU A 1 90 ? -22.155 11.082 3.222 1.00 86.75 90 GLU A C 1
ATOM 718 O O . GLU A 1 90 ? -21.076 11.519 2.814 1.00 86.75 90 GLU A O 1
ATOM 723 N N . GLN A 1 91 ? -23.198 10.908 2.407 1.00 90.25 91 GLN A N 1
ATOM 724 C CA . GLN A 1 91 ? -23.139 11.072 0.949 1.00 90.25 91 GLN A CA 1
ATOM 725 C C . GLN A 1 91 ? -22.810 12.505 0.505 1.00 90.25 91 GLN A C 1
ATOM 727 O O . GLN A 1 91 ? -22.229 12.712 -0.559 1.00 90.25 91 GLN A O 1
ATOM 732 N N . ARG A 1 92 ? -23.183 13.517 1.299 1.00 91.06 92 ARG A N 1
ATOM 733 C CA . ARG A 1 92 ? -22.945 14.929 0.964 1.00 91.06 92 ARG A CA 1
ATOM 734 C C . ARG A 1 92 ? -21.457 15.277 0.996 1.00 91.06 92 ARG A C 1
ATOM 736 O O . ARG A 1 92 ? -20.979 15.947 0.081 1.00 91.06 92 ARG A O 1
ATOM 743 N N . ILE A 1 93 ? -20.746 14.846 2.037 1.00 87.50 93 ILE A N 1
ATOM 744 C CA . ILE A 1 93 ? -19.303 15.080 2.179 1.00 87.50 93 ILE A CA 1
ATOM 745 C C . ILE A 1 93 ? -18.556 14.285 1.112 1.00 87.50 93 ILE A C 1
ATOM 747 O O . ILE A 1 93 ? -17.745 14.858 0.393 1.00 87.50 93 ILE A O 1
ATOM 751 N N . LEU A 1 94 ? -18.926 13.017 0.913 1.00 89.19 94 LEU A N 1
ATOM 752 C CA . LEU A 1 94 ? -18.293 12.161 -0.088 1.00 89.19 94 LEU A CA 1
ATOM 753 C C . LEU A 1 94 ? -18.385 12.743 -1.508 1.00 89.19 94 LEU A C 1
ATOM 755 O O . LEU A 1 94 ? -17.392 12.773 -2.226 1.00 89.19 94 LEU A O 1
ATOM 759 N N . LYS A 1 95 ? -19.553 13.267 -1.908 1.00 91.38 95 LYS A N 1
ATOM 760 C CA . LYS A 1 95 ? -19.724 13.921 -3.220 1.00 91.38 95 LYS A CA 1
ATOM 761 C C . LYS A 1 95 ? -18.859 15.171 -3.376 1.00 91.38 95 LYS A C 1
ATOM 763 O O . LYS A 1 95 ? -18.368 15.431 -4.471 1.00 91.38 95 LYS A O 1
ATOM 768 N N . ARG A 1 96 ? -18.692 15.948 -2.302 1.00 89.88 96 ARG A N 1
ATOM 769 C CA . ARG A 1 96 ? -17.828 17.136 -2.293 1.00 89.88 96 ARG A CA 1
ATOM 770 C C . ARG A 1 96 ? -16.369 16.731 -2.460 1.00 89.88 96 ARG A C 1
ATOM 772 O O . ARG A 1 96 ? -15.729 17.226 -3.378 1.00 89.88 96 ARG A O 1
ATOM 779 N N . LEU A 1 97 ? -15.918 15.776 -1.648 1.00 89.69 97 LEU A N 1
ATOM 780 C CA . LEU A 1 97 ? -14.560 15.248 -1.676 1.00 89.69 97 LEU A CA 1
ATOM 781 C C . LEU A 1 97 ? -14.237 14.614 -3.037 1.00 89.69 97 LEU A C 1
ATOM 783 O O . LEU A 1 97 ? -13.185 14.860 -3.605 1.00 89.69 97 LEU A O 1
ATOM 787 N N . MET A 1 98 ? -15.168 13.867 -3.632 1.00 87.81 98 MET A N 1
ATOM 788 C CA . MET A 1 98 ? -14.984 13.299 -4.971 1.00 87.81 98 MET A CA 1
ATOM 789 C C . MET A 1 98 ? -14.758 14.381 -6.040 1.00 87.81 98 MET A C 1
ATOM 791 O O . MET A 1 98 ? -13.954 14.185 -6.950 1.00 87.81 98 MET A O 1
ATOM 795 N N . LYS A 1 99 ? -15.439 15.527 -5.928 1.00 87.31 99 LYS A N 1
ATOM 796 C CA . LYS A 1 99 ? -15.289 16.642 -6.868 1.00 87.31 99 LYS A CA 1
ATOM 797 C C . LYS A 1 99 ? -13.986 17.422 -6.650 1.00 87.31 99 LYS A C 1
ATOM 799 O O . LYS A 1 99 ? -13.345 17.767 -7.634 1.00 87.31 99 LYS A O 1
ATOM 804 N N . SER A 1 100 ? -13.612 17.709 -5.401 1.00 86.88 100 SER A N 1
ATOM 805 C CA . SER A 1 100 ? -12.413 18.502 -5.075 1.00 86.88 100 SER A CA 1
ATOM 806 C C . SER A 1 100 ? -11.112 17.707 -5.127 1.00 86.88 100 SER A C 1
ATOM 808 O O . SER A 1 100 ? -10.069 18.285 -5.380 1.00 86.88 100 SER A O 1
ATOM 810 N N . TRP A 1 101 ? -11.152 16.396 -4.891 1.00 86.19 101 TRP A N 1
ATOM 811 C CA . TRP A 1 101 ? -9.950 15.566 -4.832 1.00 86.19 101 TRP A CA 1
ATOM 812 C C . TRP A 1 101 ? -9.802 14.643 -6.045 1.00 86.19 101 TRP A C 1
ATOM 814 O O . TRP A 1 101 ? -8.792 14.700 -6.733 1.00 86.19 101 TRP A O 1
ATOM 824 N N . VAL A 1 102 ? -10.796 13.798 -6.342 1.00 84.50 102 VAL A N 1
ATOM 825 C CA . VAL A 1 102 ? -10.649 12.754 -7.381 1.00 84.50 102 VAL A CA 1
ATOM 826 C C . VAL A 1 102 ? -10.723 13.335 -8.794 1.00 84.50 102 VAL A C 1
ATOM 828 O O . VAL A 1 102 ? -10.019 12.883 -9.692 1.00 84.50 102 VAL A O 1
ATOM 831 N N . GLN A 1 103 ? -11.582 14.333 -9.011 1.00 84.81 103 GLN A N 1
ATOM 832 C CA . GLN A 1 103 ? -11.749 14.966 -10.326 1.00 84.81 103 GLN A CA 1
ATOM 833 C C . GLN A 1 103 ? -10.721 16.076 -10.600 1.00 84.81 103 GLN A C 1
ATOM 835 O O . GLN A 1 103 ? -10.560 16.483 -11.750 1.00 84.81 103 GLN A O 1
ATOM 840 N N . ALA A 1 104 ? -10.010 16.548 -9.573 1.00 83.75 104 ALA A N 1
ATOM 841 C CA . ALA A 1 104 ? -9.007 17.598 -9.686 1.00 83.75 104 ALA A CA 1
ATOM 842 C C . ALA A 1 104 ? -7.605 16.992 -9.884 1.00 83.75 104 ALA A C 1
ATOM 844 O O . ALA A 1 104 ? -6.836 16.813 -8.947 1.00 83.75 104 ALA A O 1
ATOM 845 N N . VAL A 1 105 ? -7.266 16.663 -11.134 1.00 73.56 105 VAL A N 1
ATOM 846 C CA . VAL A 1 105 ? -6.055 15.890 -11.497 1.00 73.56 105 VAL A CA 1
ATOM 847 C C . VAL A 1 105 ? -4.732 16.641 -11.244 1.00 73.56 105 VAL A C 1
ATOM 849 O O . VAL A 1 105 ? -3.677 16.018 -11.170 1.00 73.56 105 VAL A O 1
ATOM 852 N N . CYS A 1 106 ? -4.766 17.968 -11.088 1.00 76.75 106 CYS A N 1
ATOM 853 C CA . CYS A 1 106 ? -3.567 18.799 -10.903 1.00 76.75 106 CYS A CA 1
ATOM 854 C C . CYS A 1 106 ? -3.636 19.742 -9.694 1.00 76.75 106 CYS A C 1
ATOM 856 O O . CYS A 1 106 ? -2.811 20.648 -9.586 1.00 76.75 106 CYS A O 1
ATOM 858 N N . GLU A 1 107 ? -4.603 19.556 -8.797 1.00 82.75 107 GLU A N 1
ATOM 859 C CA . GLU A 1 107 ? -4.653 20.315 -7.547 1.00 82.75 107 GLU A CA 1
ATOM 860 C C . GLU A 1 107 ? -3.938 19.560 -6.424 1.00 82.75 107 GLU A C 1
ATOM 862 O O . GLU A 1 107 ? -3.805 18.335 -6.444 1.00 82.75 107 GLU A O 1
ATOM 867 N N . ALA A 1 108 ? -3.448 20.308 -5.434 1.00 82.88 108 ALA A N 1
ATOM 868 C CA . ALA A 1 108 ? -2.870 19.709 -4.243 1.00 82.88 108 ALA A CA 1
ATOM 869 C C . ALA A 1 108 ? -3.946 18.913 -3.494 1.00 82.88 108 ALA A C 1
ATOM 871 O O . ALA A 1 108 ? -5.062 19.384 -3.282 1.00 82.88 108 ALA A O 1
ATOM 872 N N . GLN A 1 109 ? -3.597 17.700 -3.074 1.00 87.12 109 GLN A N 1
ATOM 873 C CA . GLN A 1 109 ? -4.535 16.812 -2.406 1.00 87.12 109 GLN A CA 1
ATOM 874 C C . GLN A 1 109 ? -4.982 17.382 -1.042 1.00 87.12 109 GLN A C 1
ATOM 876 O O . GLN A 1 109 ? -4.121 17.682 -0.208 1.00 87.12 109 GLN A O 1
ATOM 881 N N . PRO A 1 110 ? -6.298 17.478 -0.758 1.00 91.62 110 PRO A N 1
ATOM 882 C CA . PRO A 1 110 ? -6.806 17.980 0.519 1.00 91.62 110 PRO A CA 1
ATOM 883 C C . PRO A 1 110 ? -6.701 16.903 1.612 1.00 91.62 110 PRO A C 1
ATOM 885 O O . PRO A 1 110 ? -7.671 16.228 1.953 1.00 91.62 110 PRO A O 1
ATOM 888 N N . LEU A 1 111 ? -5.496 16.713 2.155 1.00 90.62 111 LEU A N 1
ATOM 889 C CA . LEU A 1 111 ? -5.202 15.648 3.125 1.00 90.62 111 LEU A CA 1
ATOM 890 C C . LEU A 1 111 ? -5.968 15.794 4.447 1.00 90.62 111 LEU A C 1
ATOM 892 O O . LEU A 1 111 ? -6.344 14.784 5.038 1.00 90.62 111 LEU A O 1
ATOM 896 N N . ASP A 1 112 ? -6.228 17.023 4.889 1.00 89.38 112 ASP A N 1
ATOM 897 C CA . ASP A 1 112 ? -6.957 17.270 6.136 1.00 89.38 112 ASP A CA 1
ATOM 898 C C . ASP A 1 112 ? -8.429 16.847 6.020 1.00 89.38 112 ASP A C 1
ATOM 900 O O . ASP A 1 112 ? -8.923 16.136 6.883 1.00 89.38 112 ASP A O 1
ATOM 904 N N . GLU A 1 113 ? -9.105 17.149 4.904 1.00 88.56 113 GLU A N 1
ATOM 905 C CA . GLU A 1 113 ? -10.497 16.717 4.681 1.00 88.56 113 GLU A CA 1
ATOM 906 C C . GLU A 1 113 ? -10.625 15.187 4.580 1.00 88.56 113 GLU A C 1
ATOM 908 O O . GLU A 1 113 ? -11.616 14.595 5.016 1.00 88.56 113 GLU A O 1
ATOM 913 N N . ILE A 1 114 ? -9.609 14.528 4.010 1.00 89.56 114 ILE A N 1
ATOM 914 C CA . ILE A 1 114 ? -9.530 13.062 3.949 1.00 89.56 114 ILE A CA 1
ATOM 915 C C . ILE A 1 114 ? -9.334 12.492 5.357 1.00 89.56 114 ILE A C 1
ATOM 917 O O . ILE A 1 114 ? -9.978 11.500 5.706 1.00 89.56 114 ILE A O 1
ATOM 921 N N . CYS A 1 115 ? -8.476 13.119 6.166 1.00 87.00 115 CYS A N 1
ATOM 922 C CA . CYS A 1 115 ? -8.258 12.755 7.564 1.00 87.00 115 CYS A CA 1
ATOM 923 C C . CYS A 1 115 ? -9.541 12.900 8.381 1.00 87.00 115 CYS A C 1
ATOM 925 O O . CYS A 1 115 ? -9.895 11.981 9.121 1.00 87.00 115 CYS A O 1
ATOM 927 N N . ASP A 1 116 ? -10.281 13.984 8.163 1.00 84.44 116 ASP A N 1
ATOM 928 C CA . ASP A 1 116 ? -11.518 14.260 8.880 1.00 84.44 116 ASP A CA 1
ATOM 929 C C . ASP A 1 116 ? -12.630 13.256 8.570 1.00 84.44 116 ASP A C 1
ATOM 931 O O . ASP A 1 116 ? -13.403 12.885 9.451 1.00 84.44 116 ASP A O 1
ATOM 935 N N . TYR A 1 117 ? -12.709 12.783 7.325 1.00 85.50 117 TYR A N 1
ATOM 936 C CA . TYR A 1 117 ? -13.775 11.876 6.899 1.00 85.50 117 TYR A CA 1
ATOM 937 C C . TYR A 1 117 ? -13.427 10.388 7.058 1.00 85.50 117 TYR A C 1
ATOM 939 O O . TYR A 1 117 ? -14.258 9.593 7.500 1.00 85.50 117 TYR A O 1
ATOM 947 N N . PHE A 1 118 ? -12.215 9.982 6.668 1.00 85.00 118 PHE A N 1
ATOM 948 C CA . PHE A 1 118 ? -11.790 8.576 6.656 1.00 85.00 118 PHE A CA 1
ATOM 949 C C . PHE A 1 118 ? -10.907 8.198 7.849 1.00 85.00 118 PHE A C 1
ATOM 951 O O . PHE A 1 118 ? -10.780 7.015 8.170 1.00 85.00 118 PHE A O 1
ATOM 958 N N . GLY A 1 119 ? -10.321 9.184 8.524 1.00 82.50 119 GLY A N 1
ATOM 959 C CA . GLY A 1 119 ? -9.398 8.988 9.632 1.00 82.50 119 GLY A CA 1
ATOM 960 C C . GLY A 1 119 ? -7.930 8.998 9.226 1.00 82.50 119 GLY A C 1
ATOM 961 O O . GLY A 1 119 ? -7.551 8.866 8.059 1.00 82.50 119 GLY A O 1
ATOM 962 N N . VAL A 1 120 ? -7.088 9.092 10.253 1.00 84.88 120 VAL A N 1
ATOM 963 C CA . VAL A 1 120 ? -5.641 9.304 10.132 1.00 84.88 120 VAL A CA 1
ATOM 964 C C . VAL A 1 120 ? -4.940 8.187 9.355 1.00 84.88 120 VAL A C 1
ATOM 966 O O . VAL A 1 120 ? -4.077 8.463 8.529 1.00 84.88 120 VAL A O 1
ATOM 969 N N . LYS A 1 121 ? -5.330 6.919 9.560 1.00 83.88 121 LYS A N 1
ATOM 970 C CA . LYS A 1 121 ? -4.700 5.768 8.881 1.00 83.88 121 LYS A CA 1
ATOM 971 C C . LYS A 1 121 ? -4.849 5.854 7.356 1.00 83.88 121 LYS A C 1
ATOM 973 O O . LYS A 1 121 ? -3.882 5.648 6.627 1.00 83.88 121 LYS A O 1
ATOM 978 N N . ILE A 1 122 ? -6.049 6.187 6.880 1.00 88.88 122 ILE A N 1
ATOM 979 C CA . ILE A 1 122 ? -6.344 6.301 5.446 1.00 88.88 122 ILE A CA 1
ATOM 980 C C . ILE A 1 122 ? -5.711 7.577 4.875 1.00 88.88 122 ILE A C 1
ATOM 982 O O . ILE A 1 122 ? -5.113 7.536 3.801 1.00 88.88 122 ILE A O 1
ATOM 986 N N . ALA A 1 123 ? -5.767 8.690 5.609 1.00 91.00 123 ALA A N 1
ATOM 987 C CA . ALA A 1 123 ? -5.128 9.936 5.192 1.00 91.00 123 ALA A CA 1
ATOM 988 C C . ALA A 1 123 ? -3.603 9.817 5.080 1.00 91.00 123 ALA A C 1
ATOM 990 O O . ALA A 1 123 ? -3.033 10.307 4.110 1.00 91.00 123 ALA A O 1
ATOM 991 N N . MET A 1 124 ? -2.944 9.111 6.004 1.00 90.94 124 MET A N 1
ATOM 992 C CA . MET A 1 124 ? -1.499 8.865 5.951 1.00 90.94 124 MET A CA 1
ATOM 993 C C . MET A 1 124 ? -1.103 8.046 4.716 1.00 90.94 124 MET A C 1
ATOM 995 O O . MET A 1 124 ? -0.121 8.371 4.051 1.00 90.94 124 MET A O 1
ATOM 999 N N . TYR A 1 125 ? -1.888 7.020 4.368 1.00 93.50 125 TYR A N 1
ATOM 1000 C CA . TYR A 1 125 ? -1.682 6.255 3.133 1.00 93.50 125 TYR A CA 1
ATOM 1001 C C . TYR A 1 125 ? -1.756 7.156 1.895 1.00 93.50 125 TYR A C 1
ATOM 1003 O O . TYR A 1 125 ? -0.881 7.112 1.030 1.00 93.50 125 TYR A O 1
ATOM 1011 N N . PHE A 1 126 ? -2.779 8.005 1.822 1.00 93.25 126 PHE A N 1
ATOM 1012 C CA . PHE A 1 126 ? -2.953 8.917 0.700 1.00 93.25 126 PHE A CA 1
ATOM 1013 C C . PHE A 1 126 ? -1.885 10.019 0.649 1.00 93.25 126 PHE A C 1
ATOM 1015 O O . PHE A 1 126 ? -1.409 10.344 -0.438 1.00 93.25 126 PHE A O 1
ATOM 1022 N N . ALA A 1 127 ? -1.442 10.527 1.801 1.00 93.62 127 ALA A N 1
ATOM 1023 C CA . ALA A 1 127 ? -0.308 11.443 1.901 1.00 93.62 127 ALA A CA 1
ATOM 1024 C C . ALA A 1 127 ? 0.981 10.802 1.365 1.00 93.62 127 ALA A C 1
ATOM 1026 O O . ALA A 1 127 ? 1.702 11.424 0.584 1.00 93.62 127 ALA A O 1
ATOM 1027 N N . TRP A 1 128 ? 1.241 9.542 1.730 1.00 94.69 128 TRP A N 1
ATOM 1028 C CA . TRP A 1 128 ? 2.375 8.780 1.206 1.00 94.69 128 TRP A CA 1
ATOM 1029 C C . TRP A 1 128 ? 2.276 8.582 -0.303 1.00 94.69 128 TRP A C 1
ATOM 1031 O O . TRP A 1 128 ? 3.254 8.794 -1.013 1.00 94.69 128 TRP A O 1
ATOM 1041 N N . LEU A 1 129 ? 1.094 8.226 -0.807 1.00 93.25 129 LEU A N 1
ATOM 1042 C CA . LEU A 1 129 ? 0.869 8.006 -2.232 1.00 93.25 129 LEU A CA 1
ATOM 1043 C C . LEU A 1 129 ? 1.099 9.287 -3.054 1.00 93.25 129 LEU A C 1
ATOM 1045 O O . LEU A 1 129 ? 1.786 9.247 -4.077 1.00 93.25 129 LEU A O 1
ATOM 1049 N N . GLY A 1 130 ? 0.573 10.430 -2.602 1.00 92.19 130 GLY A N 1
ATOM 1050 C CA . GLY A 1 130 ? 0.810 11.734 -3.234 1.00 92.19 130 GLY A CA 1
ATOM 1051 C C . GLY A 1 130 ? 2.289 12.142 -3.199 1.00 92.19 130 GLY A C 1
ATOM 1052 O O . GLY A 1 130 ? 2.843 12.617 -4.194 1.00 92.19 130 GLY A O 1
ATOM 1053 N N . PHE A 1 131 ? 2.973 11.885 -2.082 1.00 93.69 131 PHE A N 1
ATOM 1054 C CA . PHE A 1 131 ? 4.412 12.118 -1.972 1.00 93.69 131 PHE A CA 1
ATOM 1055 C C . PHE A 1 131 ? 5.230 11.198 -2.895 1.00 93.69 131 PHE A C 1
ATOM 1057 O O . PHE A 1 131 ? 6.142 11.654 -3.578 1.00 93.69 131 PHE A O 1
ATOM 1064 N N . TYR A 1 132 ? 4.882 9.915 -2.974 1.00 94.31 132 TYR A N 1
ATOM 1065 C CA . TYR A 1 132 ? 5.567 8.938 -3.818 1.00 94.31 132 TYR A CA 1
ATOM 1066 C C . TYR A 1 132 ? 5.421 9.262 -5.308 1.00 94.31 132 TYR A C 1
ATOM 1068 O O . TYR A 1 132 ? 6.408 9.285 -6.041 1.00 94.31 132 TYR A O 1
ATOM 1076 N N . THR A 1 133 ? 4.200 9.559 -5.753 1.00 92.62 133 THR A N 1
ATOM 1077 C CA . THR A 1 133 ? 3.916 9.892 -7.158 1.00 92.62 133 THR A CA 1
ATOM 1078 C C . THR A 1 133 ? 4.605 11.185 -7.593 1.00 92.62 133 THR A C 1
ATOM 1080 O O . THR A 1 133 ? 5.215 11.212 -8.661 1.00 92.62 133 THR A O 1
ATOM 1083 N N . SER A 1 134 ? 4.591 12.228 -6.757 1.00 91.56 134 SER A N 1
ATOM 1084 C CA . SER A 1 134 ? 5.342 13.461 -7.035 1.00 91.56 134 SER A CA 1
ATOM 1085 C C . SER A 1 134 ? 6.861 13.238 -7.033 1.00 91.56 134 SER A C 1
ATOM 1087 O O . SER A 1 134 ? 7.551 13.737 -7.921 1.00 91.56 134 SER A O 1
ATOM 1089 N N . ALA A 1 135 ? 7.395 12.430 -6.113 1.00 94.25 135 ALA A N 1
ATOM 1090 C CA . ALA A 1 135 ? 8.824 12.127 -6.060 1.00 94.25 135 ALA A CA 1
ATOM 1091 C C . ALA A 1 135 ? 9.316 11.246 -7.227 1.00 94.25 135 ALA A C 1
ATOM 1093 O O . ALA A 1 135 ? 10.467 11.372 -7.643 1.00 94.25 135 ALA A O 1
ATOM 1094 N N . MET A 1 136 ? 8.462 10.390 -7.796 1.00 94.31 136 MET A N 1
ATOM 1095 C CA . MET A 1 136 ? 8.775 9.580 -8.986 1.00 94.31 136 MET A CA 1
ATOM 1096 C C . MET A 1 136 ? 9.016 10.415 -10.250 1.00 94.31 136 MET A C 1
ATOM 1098 O O . MET A 1 136 ? 9.655 9.935 -11.189 1.00 94.31 136 MET A O 1
ATOM 1102 N N . VAL A 1 137 ? 8.570 11.674 -10.278 1.00 94.19 137 VAL A N 1
ATOM 1103 C CA . VAL A 1 137 ? 8.844 12.577 -11.402 1.00 94.19 137 VAL A CA 1
ATOM 1104 C C . VAL A 1 137 ? 10.348 12.839 -11.545 1.00 94.19 137 VAL A C 1
ATOM 1106 O O . VAL A 1 137 ? 10.835 12.897 -12.673 1.00 94.19 137 VAL A O 1
ATOM 1109 N N . TYR A 1 138 ? 11.114 12.920 -10.445 1.00 94.25 138 TYR A N 1
ATOM 1110 C CA . TYR A 1 138 ? 12.557 13.193 -10.531 1.00 94.25 138 TYR A CA 1
ATOM 1111 C C . TYR A 1 138 ? 13.328 12.065 -11.244 1.00 94.25 138 TYR A C 1
ATOM 1113 O O . TYR A 1 138 ? 14.007 12.367 -12.230 1.00 94.2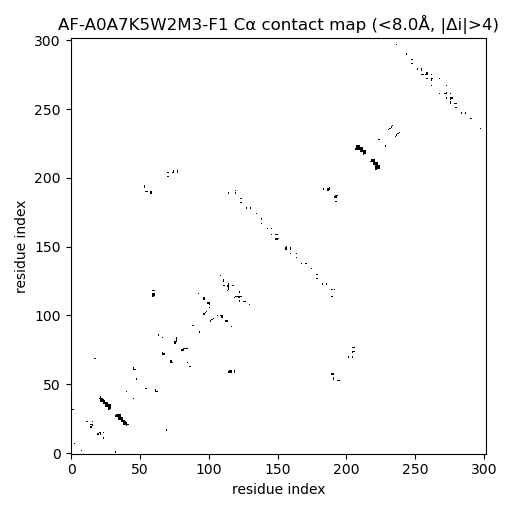5 138 TYR A O 1
ATOM 1121 N N . PRO A 1 139 ? 13.206 10.776 -10.854 1.00 95.31 139 PRO A N 1
ATOM 1122 C CA . PRO A 1 139 ? 13.839 9.687 -11.593 1.00 95.31 139 PRO A CA 1
ATOM 1123 C C . PRO A 1 139 ? 13.288 9.514 -13.006 1.00 95.31 139 PRO A C 1
ATOM 1125 O O . PRO A 1 139 ? 14.058 9.190 -13.906 1.00 95.31 139 PRO A O 1
ATOM 1128 N N . ALA A 1 140 ? 11.992 9.757 -13.228 1.00 95.56 140 ALA A N 1
ATOM 1129 C CA . ALA A 1 140 ? 11.396 9.641 -14.557 1.00 95.56 140 ALA A CA 1
ATOM 1130 C C . ALA A 1 140 ? 11.993 10.657 -15.544 1.00 95.56 140 ALA A C 1
ATOM 1132 O O . ALA A 1 140 ? 12.382 10.282 -16.652 1.00 95.56 140 ALA A O 1
ATOM 1133 N N . VAL A 1 141 ? 12.117 11.926 -15.142 1.00 95.44 141 VAL A N 1
ATOM 1134 C CA . VAL A 1 141 ? 12.714 12.976 -15.983 1.00 95.44 141 VAL A CA 1
ATOM 1135 C C . VAL A 1 141 ? 14.208 12.722 -16.178 1.00 95.44 141 VAL A C 1
ATOM 1137 O O . VAL A 1 141 ? 14.680 12.717 -17.313 1.00 95.44 141 VAL A O 1
ATOM 1140 N N . PHE A 1 142 ? 14.948 12.449 -15.099 1.00 95.00 142 PHE A N 1
ATOM 1141 C CA . PHE A 1 142 ? 16.392 12.213 -15.173 1.00 95.00 142 PHE A CA 1
ATOM 1142 C C . PHE A 1 142 ? 16.740 10.972 -16.011 1.00 95.00 142 PHE A C 1
ATOM 1144 O O . PHE A 1 142 ? 17.606 11.032 -16.883 1.00 95.00 142 PHE A O 1
ATOM 1151 N N . GLY A 1 143 ? 16.014 9.870 -15.809 1.00 94.19 143 GLY A N 1
ATOM 1152 C CA . GLY A 1 143 ? 16.166 8.644 -16.590 1.00 94.19 143 GLY A CA 1
ATOM 1153 C C . GLY A 1 143 ? 15.806 8.833 -18.064 1.00 94.19 143 GLY A C 1
ATOM 1154 O O . GLY A 1 143 ? 16.528 8.341 -18.926 1.00 94.19 143 GLY A O 1
ATOM 1155 N N . SER A 1 144 ? 14.751 9.599 -18.372 1.00 92.81 144 SER A N 1
ATOM 1156 C CA . SER A 1 144 ? 14.376 9.905 -19.764 1.00 92.81 144 SER A CA 1
ATOM 1157 C C . SER A 1 144 ? 15.459 10.708 -20.485 1.00 92.81 144 SER A C 1
ATOM 1159 O O . SER A 1 144 ? 15.766 10.424 -21.640 1.00 92.81 144 SER A O 1
ATOM 1161 N N . ILE A 1 145 ? 16.080 11.673 -19.800 1.00 92.06 145 ILE A N 1
ATOM 1162 C CA . ILE A 1 145 ? 17.199 12.450 -20.346 1.00 92.06 145 ILE A CA 1
ATOM 1163 C C . ILE A 1 145 ? 18.386 11.523 -20.644 1.00 92.06 145 ILE A C 1
ATOM 1165 O O . ILE A 1 145 ? 18.874 11.505 -21.773 1.00 92.06 145 ILE A O 1
ATOM 1169 N N . LEU A 1 146 ? 18.811 10.699 -19.681 1.00 91.00 146 LEU A N 1
ATOM 1170 C CA . LEU A 1 146 ? 19.922 9.757 -19.881 1.00 91.00 146 LEU A CA 1
ATOM 1171 C C . LEU A 1 146 ? 19.641 8.7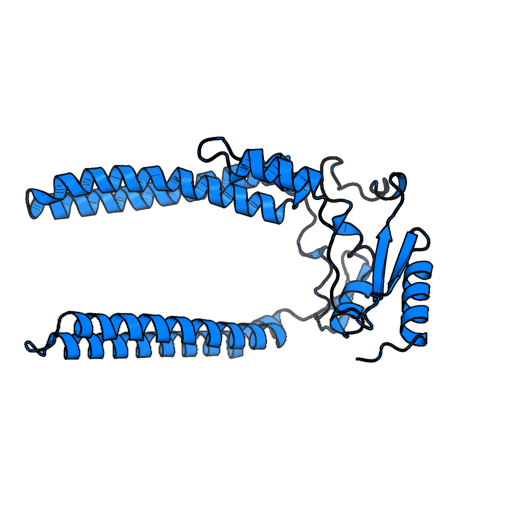17 -20.974 1.00 91.00 146 LEU A C 1
ATOM 1173 O O . LEU A 1 146 ? 20.552 8.347 -21.715 1.00 91.00 146 LEU A O 1
ATOM 1177 N N . TYR A 1 147 ? 18.387 8.287 -21.125 1.00 89.44 147 TYR A N 1
ATOM 1178 C CA . TYR A 1 147 ? 17.984 7.374 -22.193 1.00 89.44 147 TYR A CA 1
ATOM 1179 C C . TYR A 1 147 ? 18.257 7.967 -23.582 1.00 89.44 147 TYR A C 1
ATOM 1181 O O . TYR A 1 147 ? 18.804 7.277 -24.436 1.00 89.44 147 TYR A O 1
ATOM 1189 N N . THR A 1 148 ? 17.979 9.261 -23.794 1.00 86.62 148 THR A N 1
ATOM 1190 C CA . THR A 1 148 ? 18.281 9.917 -25.083 1.00 86.62 148 THR A CA 1
ATOM 1191 C C . THR A 1 148 ? 19.781 10.014 -25.384 1.00 86.62 148 THR A C 1
ATOM 1193 O O . THR A 1 148 ? 20.167 9.974 -26.547 1.00 86.62 148 THR A O 1
ATOM 1196 N N . PHE A 1 149 ? 20.634 10.094 -24.356 1.00 82.94 149 PHE A N 1
ATOM 1197 C CA . PHE A 1 149 ? 22.097 10.132 -24.504 1.00 82.94 149 PHE A CA 1
ATOM 1198 C C . PHE A 1 149 ? 22.747 8.750 -24.639 1.00 82.94 149 PHE A C 1
ATOM 1200 O O . PHE A 1 149 ? 23.907 8.650 -25.036 1.00 82.94 149 PHE A O 1
ATOM 1207 N N . THR A 1 150 ? 22.022 7.683 -24.304 1.00 82.12 150 THR A N 1
ATOM 1208 C CA . THR A 1 150 ? 22.525 6.305 -24.385 1.00 82.12 150 THR A CA 1
ATOM 1209 C C . THR A 1 150 ? 22.628 5.815 -25.835 1.00 82.12 150 THR A C 1
ATOM 1211 O O . THR A 1 150 ? 23.437 4.943 -26.125 1.00 82.12 150 THR A O 1
ATOM 1214 N N . ASP A 1 151 ? 21.857 6.402 -26.754 1.00 71.44 151 ASP A N 1
ATOM 1215 C CA . ASP A 1 151 ? 21.729 5.939 -28.144 1.00 71.44 151 ASP A CA 1
ATOM 1216 C C . ASP A 1 151 ? 22.971 6.223 -29.019 1.00 71.44 151 ASP A C 1
ATOM 1218 O O . ASP A 1 151 ? 23.033 5.792 -30.168 1.00 71.44 151 ASP A O 1
ATOM 1222 N N . SER A 1 152 ? 23.965 6.960 -28.505 1.00 71.81 152 SER A N 1
ATOM 1223 C CA . SER A 1 152 ? 25.114 7.417 -29.294 1.00 71.81 152 SER A CA 1
ATOM 1224 C C . SER A 1 152 ? 26.305 6.453 -29.332 1.00 71.81 152 SER A C 1
ATOM 1226 O O . SER A 1 152 ? 26.883 6.319 -30.401 1.00 71.81 152 SER A O 1
ATOM 1228 N N . ASP A 1 153 ? 26.681 5.786 -28.228 1.00 83.75 153 ASP A N 1
ATOM 1229 C CA . ASP A 1 153 ? 27.892 4.939 -28.141 1.00 83.75 153 ASP A CA 1
ATOM 1230 C C . ASP A 1 153 ? 27.875 3.971 -26.931 1.00 83.75 153 ASP A C 1
ATOM 1232 O O . ASP A 1 153 ? 27.336 4.294 -25.871 1.00 83.75 153 ASP A O 1
ATOM 1236 N N . GLN A 1 154 ? 28.564 2.818 -27.025 1.00 82.12 154 GLN A N 1
ATOM 1237 C CA . GLN A 1 154 ? 28.694 1.839 -25.918 1.00 82.12 154 GLN A CA 1
ATOM 1238 C C . GLN A 1 154 ? 29.362 2.437 -24.665 1.00 82.12 154 GLN A C 1
ATOM 1240 O O . GLN A 1 154 ? 28.960 2.154 -23.540 1.00 82.12 154 GLN A O 1
ATOM 1245 N N . THR A 1 155 ? 30.343 3.326 -24.846 1.00 83.19 155 THR A N 1
ATOM 1246 C CA . THR A 1 155 ? 30.999 4.039 -23.738 1.00 83.19 155 THR A CA 1
ATOM 1247 C C . THR A 1 155 ? 30.057 5.037 -23.057 1.00 83.19 155 THR A C 1
ATOM 1249 O O . THR A 1 155 ? 30.124 5.208 -21.839 1.00 83.19 155 THR A O 1
ATOM 1252 N N . SER A 1 156 ? 29.146 5.662 -23.815 1.00 84.69 156 SER A N 1
ATOM 1253 C CA . SER A 1 156 ? 28.096 6.544 -23.283 1.00 84.69 156 SER A CA 1
ATOM 1254 C C . SER A 1 156 ? 27.098 5.764 -22.424 1.00 84.69 156 SER A C 1
ATOM 1256 O O . SER A 1 156 ? 26.681 6.246 -21.367 1.00 84.69 156 SER A O 1
ATOM 1258 N N . GLN A 1 157 ? 26.764 4.533 -22.825 1.00 87.25 157 GLN A N 1
ATOM 1259 C CA . GLN A 1 157 ? 25.869 3.650 -22.076 1.00 87.25 157 GLN A CA 1
ATOM 1260 C C . GLN A 1 157 ? 26.437 3.273 -20.700 1.00 87.25 157 GLN A C 1
ATOM 1262 O O . GLN A 1 157 ? 25.733 3.401 -19.694 1.00 87.25 157 GLN A O 1
ATOM 1267 N N . ASP A 1 158 ? 27.705 2.862 -20.634 1.00 89.81 158 ASP A N 1
ATOM 1268 C CA . ASP A 1 158 ? 28.346 2.479 -19.369 1.00 89.81 158 ASP A CA 1
ATOM 1269 C C . ASP A 1 158 ? 28.432 3.665 -18.397 1.00 89.81 158 ASP A C 1
ATOM 1271 O O . ASP A 1 158 ? 28.072 3.550 -17.220 1.00 89.81 158 ASP A O 1
ATOM 1275 N N . ILE A 1 159 ? 28.835 4.838 -18.898 1.00 90.12 159 ILE A N 1
ATOM 1276 C CA . ILE A 1 159 ? 28.910 6.068 -18.097 1.00 90.12 159 ILE A CA 1
ATOM 1277 C C . ILE A 1 159 ? 27.513 6.478 -17.611 1.00 90.12 159 ILE A C 1
ATOM 1279 O O . ILE A 1 159 ? 27.337 6.772 -16.426 1.00 90.12 159 ILE A O 1
ATOM 1283 N N . SER A 1 160 ? 26.507 6.448 -18.489 1.00 89.38 160 SER A N 1
ATOM 1284 C CA . SER A 1 160 ? 25.118 6.780 -18.143 1.00 89.38 160 SER A CA 1
ATOM 1285 C C . SER A 1 160 ? 24.553 5.835 -17.081 1.00 89.38 160 SER A C 1
ATOM 1287 O O . SER A 1 160 ? 23.866 6.288 -16.165 1.00 89.38 160 SER A O 1
ATOM 1289 N N . CYS A 1 161 ? 24.889 4.543 -17.144 1.00 90.31 161 CYS A N 1
ATOM 1290 C CA . CYS A 1 161 ? 24.483 3.550 -16.151 1.00 90.31 161 CYS A CA 1
ATOM 1291 C C . CYS A 1 161 ? 25.056 3.862 -14.759 1.00 90.31 161 CYS A C 1
ATOM 1293 O O . CYS A 1 161 ? 24.311 3.894 -13.776 1.00 90.31 161 CYS A O 1
ATOM 1295 N N . VAL A 1 162 ? 26.356 4.166 -14.669 1.00 93.94 162 VAL A N 1
ATOM 1296 C CA . VAL A 1 162 ? 27.008 4.521 -13.396 1.00 93.94 162 VAL A CA 1
ATOM 1297 C C . VAL A 1 162 ? 26.422 5.811 -12.817 1.00 93.94 162 VAL A C 1
ATOM 1299 O O . VAL A 1 162 ? 26.094 5.864 -11.628 1.00 93.94 162 VAL A O 1
ATOM 1302 N N . VAL A 1 163 ? 26.231 6.835 -13.653 1.00 93.88 163 VAL A N 1
ATOM 1303 C CA . VAL A 1 163 ? 25.621 8.110 -13.241 1.00 93.88 163 VAL A CA 1
ATOM 1304 C C . VAL A 1 163 ? 24.190 7.896 -12.739 1.00 93.88 163 VAL A C 1
ATOM 1306 O O . VAL A 1 163 ? 23.822 8.414 -11.681 1.00 93.88 163 VAL A O 1
ATOM 1309 N N . PHE A 1 164 ? 23.393 7.089 -13.443 1.00 93.94 164 PHE A N 1
ATOM 1310 C CA . PHE A 1 164 ? 22.031 6.755 -13.034 1.00 93.94 164 PHE A CA 1
ATOM 1311 C C . PHE A 1 164 ? 21.994 5.966 -11.721 1.00 93.94 164 PHE A C 1
ATOM 1313 O O . PHE A 1 164 ? 21.143 6.230 -10.870 1.00 93.94 164 PHE A O 1
ATOM 1320 N N . ALA A 1 165 ? 22.918 5.028 -11.512 1.00 95.12 165 ALA A N 1
ATOM 1321 C CA . ALA A 1 165 ? 22.997 4.255 -10.276 1.00 95.12 165 ALA A CA 1
ATOM 1322 C C . ALA A 1 165 ? 23.293 5.149 -9.060 1.00 95.12 165 ALA A C 1
ATOM 1324 O O . ALA A 1 165 ? 22.583 5.073 -8.055 1.00 95.12 165 ALA A O 1
ATOM 1325 N N . ILE A 1 166 ? 24.283 6.043 -9.168 1.00 96.56 166 ILE A N 1
ATOM 1326 C CA . ILE A 1 166 ? 24.617 7.002 -8.102 1.00 96.56 166 ILE A CA 1
ATOM 1327 C C . ILE A 1 166 ? 23.419 7.912 -7.810 1.00 96.56 166 ILE A C 1
ATOM 1329 O O . ILE A 1 166 ? 23.048 8.089 -6.647 1.00 96.56 166 ILE A O 1
ATOM 1333 N N . PHE A 1 167 ? 22.775 8.438 -8.855 1.00 96.31 167 PHE A N 1
ATOM 1334 C CA . PHE A 1 167 ? 21.571 9.251 -8.709 1.00 96.31 167 PHE A CA 1
ATOM 1335 C C . PHE A 1 167 ? 20.451 8.499 -7.977 1.00 96.31 167 PHE A C 1
ATOM 1337 O O . PHE A 1 167 ? 19.884 9.049 -7.039 1.00 96.31 167 PHE A O 1
ATOM 1344 N N . ASN A 1 168 ? 20.152 7.247 -8.343 1.00 95.62 168 ASN A N 1
ATOM 1345 C CA . ASN A 1 168 ? 19.085 6.471 -7.701 1.00 95.62 168 ASN A CA 1
ATOM 1346 C C . ASN A 1 168 ? 19.349 6.229 -6.214 1.00 95.62 168 ASN A C 1
ATOM 1348 O O . ASN A 1 168 ? 18.423 6.324 -5.414 1.00 95.62 168 ASN A O 1
ATOM 1352 N N . VAL A 1 169 ? 20.597 5.943 -5.830 1.00 96.81 169 VAL A N 1
ATOM 1353 C CA . VAL A 1 169 ? 20.960 5.752 -4.417 1.00 96.81 169 VAL A CA 1
ATOM 1354 C C . VAL A 1 169 ? 20.786 7.056 -3.630 1.00 96.81 169 VAL A C 1
ATOM 1356 O O . VAL A 1 169 ? 20.196 7.054 -2.546 1.00 96.81 169 VAL A O 1
ATOM 1359 N N . LEU A 1 170 ? 21.241 8.185 -4.178 1.00 96.44 170 LEU A N 1
ATOM 1360 C CA . LEU A 1 170 ? 21.063 9.495 -3.544 1.00 96.44 170 LEU A CA 1
ATOM 1361 C C . LEU A 1 170 ? 19.584 9.886 -3.461 1.00 96.44 170 LEU A C 1
ATOM 1363 O O . LEU A 1 170 ? 19.099 10.290 -2.409 1.00 96.44 170 LEU A O 1
ATOM 1367 N N . TRP A 1 171 ? 18.841 9.711 -4.548 1.00 96.62 171 TRP A N 1
ATOM 1368 C CA . TRP A 1 171 ? 17.418 10.016 -4.597 1.00 96.62 171 TRP A CA 1
ATOM 1369 C C . TRP A 1 171 ? 16.619 9.139 -3.624 1.00 96.62 171 TRP A C 1
ATOM 1371 O O . TRP A 1 171 ? 15.800 9.664 -2.876 1.00 96.62 171 TRP A O 1
ATOM 1381 N N . ALA A 1 172 ? 16.888 7.830 -3.559 1.00 96.06 172 ALA A N 1
ATOM 1382 C CA . ALA A 1 172 ? 16.186 6.918 -2.656 1.00 96.06 172 ALA A CA 1
ATOM 1383 C C . ALA A 1 172 ? 16.456 7.238 -1.177 1.00 96.06 172 ALA A C 1
ATOM 1385 O O . ALA A 1 172 ? 15.537 7.187 -0.358 1.00 96.06 172 ALA A O 1
ATOM 1386 N N . THR A 1 173 ? 17.696 7.596 -0.827 1.00 96.25 173 THR A N 1
ATOM 1387 C CA . THR A 1 173 ? 18.032 7.995 0.550 1.00 96.25 173 THR A CA 1
ATOM 1388 C C . THR A 1 173 ? 17.346 9.307 0.932 1.00 96.25 173 THR A C 1
ATOM 1390 O O . THR A 1 173 ? 16.693 9.359 1.974 1.00 96.25 173 THR A O 1
ATOM 1393 N N . LEU A 1 174 ? 17.394 10.328 0.067 1.00 95.94 174 LEU A N 1
ATOM 1394 C CA . LEU A 1 174 ? 16.682 11.595 0.277 1.00 95.94 174 LEU A CA 1
ATOM 1395 C C . LEU A 1 174 ? 15.164 11.396 0.369 1.00 95.94 174 LEU A C 1
ATOM 1397 O O . LEU A 1 174 ? 14.534 11.940 1.272 1.00 95.94 174 LEU A O 1
ATOM 1401 N N . PHE A 1 175 ? 14.582 10.575 -0.506 1.00 95.62 175 PHE A N 1
ATOM 1402 C CA . PHE A 1 175 ? 13.154 10.257 -0.505 1.00 95.62 175 PHE A CA 1
ATOM 1403 C C . PHE A 1 175 ? 12.697 9.660 0.832 1.00 95.62 175 PHE A C 1
ATOM 1405 O O . PHE A 1 175 ? 11.693 10.097 1.400 1.00 95.62 175 PHE A O 1
ATOM 1412 N N . LEU A 1 176 ? 13.440 8.681 1.359 1.00 95.25 176 LEU A N 1
ATOM 1413 C CA . LEU A 1 176 ? 13.100 8.035 2.627 1.00 95.25 176 LEU A CA 1
ATOM 1414 C C . LEU A 1 176 ? 13.242 8.989 3.818 1.00 95.25 176 LEU A C 1
ATOM 1416 O O . LEU A 1 176 ? 12.373 8.997 4.691 1.00 95.25 176 LEU A O 1
ATOM 1420 N N . GLU A 1 177 ? 14.297 9.802 3.860 1.00 96.31 177 GLU A N 1
ATOM 1421 C CA . GLU A 1 177 ? 14.497 10.783 4.936 1.00 96.31 177 GLU A CA 1
ATOM 1422 C C . GLU A 1 177 ? 13.451 11.907 4.893 1.00 96.31 177 GLU A C 1
ATOM 1424 O O . GLU A 1 177 ? 12.880 12.282 5.923 1.00 96.31 177 GLU A O 1
ATOM 1429 N N . GLU A 1 178 ? 13.111 12.395 3.700 1.00 95.69 178 GLU A N 1
ATOM 1430 C CA . GLU A 1 178 ? 12.032 13.365 3.528 1.00 95.69 178 GLU A CA 1
ATOM 1431 C C . GLU A 1 178 ? 10.675 12.805 3.951 1.00 95.69 178 GLU A C 1
ATOM 1433 O O . GLU A 1 178 ? 9.904 13.518 4.604 1.00 95.69 178 GLU A O 1
ATOM 1438 N N . TRP A 1 179 ? 10.384 11.544 3.617 1.00 96.00 179 TRP A N 1
ATOM 1439 C CA . TRP A 1 179 ? 9.153 10.899 4.059 1.00 96.00 179 TRP A CA 1
ATOM 1440 C C . TRP A 1 179 ? 9.101 10.756 5.576 1.00 96.00 179 TRP A C 1
ATOM 1442 O O . TRP A 1 179 ? 8.076 11.078 6.166 1.00 96.00 179 TRP A O 1
ATOM 1452 N N . LYS A 1 180 ? 10.189 10.330 6.232 1.00 94.56 180 LYS A N 1
ATOM 1453 C CA . LYS A 1 180 ? 10.230 10.234 7.703 1.00 94.56 180 LYS A CA 1
ATOM 1454 C C . LYS A 1 180 ? 9.893 11.575 8.355 1.00 94.56 180 LYS A C 1
ATOM 1456 O O . LYS A 1 180 ? 9.083 11.618 9.280 1.00 94.56 180 LYS A O 1
ATOM 1461 N N . ARG A 1 181 ? 10.462 12.671 7.841 1.00 95.44 181 ARG A N 1
ATOM 1462 C CA . ARG A 1 181 ? 10.192 14.024 8.348 1.00 95.44 181 ARG A CA 1
ATOM 1463 C C . ARG A 1 181 ? 8.744 14.460 8.103 1.00 95.44 181 ARG A C 1
ATOM 1465 O O . ARG A 1 181 ? 8.085 14.893 9.042 1.00 95.44 181 ARG A O 1
ATOM 1472 N N . ARG A 1 182 ? 8.235 14.318 6.872 1.00 93.44 182 ARG A N 1
ATOM 1473 C CA . ARG A 1 182 ? 6.843 14.677 6.530 1.00 93.44 182 ARG A CA 1
ATOM 1474 C C . ARG A 1 182 ? 5.821 13.803 7.261 1.00 93.44 182 ARG A C 1
ATOM 1476 O O . ARG A 1 182 ? 4.805 14.300 7.726 1.00 93.44 182 ARG A O 1
ATOM 1483 N N . GLY A 1 183 ? 6.099 12.511 7.407 1.00 93.19 183 GLY A N 1
ATOM 1484 C CA . GLY A 1 183 ? 5.263 11.571 8.150 1.00 93.19 183 GLY A CA 1
ATOM 1485 C C . GLY A 1 183 ? 5.143 11.957 9.624 1.00 93.19 183 GLY A C 1
ATOM 1486 O O . GLY A 1 183 ? 4.042 11.923 10.171 1.00 93.19 183 GLY A O 1
ATOM 1487 N N . ALA A 1 184 ? 6.243 12.397 10.247 1.00 91.38 184 ALA A N 1
ATOM 1488 C CA . ALA A 1 184 ? 6.224 12.925 11.610 1.00 91.38 184 ALA A CA 1
ATOM 1489 C C . ALA A 1 184 ? 5.438 14.244 11.717 1.00 91.38 184 ALA A C 1
ATOM 1491 O O . ALA A 1 184 ? 4.663 14.410 12.655 1.00 91.38 184 ALA A O 1
ATOM 1492 N N . GLU A 1 185 ? 5.580 15.153 10.746 1.00 92.12 185 GLU A N 1
ATOM 1493 C CA . GLU A 1 185 ? 4.803 16.401 10.680 1.00 92.12 185 GLU A CA 1
ATOM 1494 C C . GLU A 1 185 ? 3.294 16.128 10.592 1.00 92.12 185 GLU A C 1
ATOM 1496 O O . GLU A 1 185 ? 2.516 16.702 11.355 1.00 92.12 185 GLU A O 1
ATOM 1501 N N . PHE A 1 186 ? 2.871 15.205 9.722 1.00 91.06 186 PHE A N 1
ATOM 1502 C CA . PHE A 1 186 ? 1.465 14.810 9.613 1.00 91.06 186 PHE A CA 1
ATOM 1503 C C . PHE A 1 186 ? 0.955 14.112 10.878 1.00 91.06 186 PHE A C 1
ATOM 1505 O O . PHE A 1 186 ? -0.136 14.429 11.350 1.00 91.06 186 PHE A O 1
ATOM 1512 N N . ALA A 1 187 ? 1.742 13.207 11.469 1.00 87.56 187 ALA A N 1
ATOM 1513 C CA . ALA A 1 187 ? 1.381 12.553 12.727 1.00 87.56 187 ALA A CA 1
ATOM 1514 C C . ALA A 1 187 ? 1.238 13.559 13.881 1.00 87.56 187 ALA A C 1
ATOM 1516 O O . ALA A 1 187 ? 0.325 13.430 14.699 1.00 87.56 187 ALA A O 1
ATOM 1517 N N . TYR A 1 188 ? 2.098 14.581 13.924 1.00 87.38 188 TYR A N 1
ATOM 1518 C CA . TYR A 1 188 ? 1.993 15.685 14.875 1.00 87.38 188 TYR A CA 1
ATOM 1519 C C . TYR A 1 188 ? 0.726 16.511 14.632 1.00 87.38 188 TYR A C 1
ATOM 1521 O O . TYR A 1 188 ? -0.082 16.683 15.544 1.00 87.38 188 TYR A O 1
ATOM 1529 N N . LYS A 1 189 ? 0.502 16.957 13.389 1.00 86.81 189 LYS A N 1
ATOM 1530 C CA . LYS A 1 189 ? -0.656 17.776 12.999 1.00 86.81 189 LYS A CA 1
ATOM 1531 C C . LYS A 1 189 ? -1.990 17.088 13.297 1.00 86.81 189 LYS A C 1
ATOM 1533 O O . LYS A 1 189 ? -2.932 17.740 13.739 1.00 86.81 189 LYS A O 1
ATOM 1538 N N . TRP A 1 190 ? -2.070 15.778 13.077 1.00 83.56 190 TRP A N 1
ATOM 1539 C CA . TRP A 1 190 ? -3.276 14.983 13.327 1.00 83.56 190 TRP A CA 1
ATOM 1540 C C . TRP A 1 190 ? -3.381 14.450 14.764 1.00 83.56 190 TRP A C 1
ATOM 1542 O O . TRP A 1 190 ? -4.342 13.751 15.092 1.00 83.56 190 TRP A O 1
ATOM 1552 N N . GLY A 1 191 ? -2.426 14.790 15.636 1.00 80.50 191 GLY A N 1
ATOM 1553 C CA . GLY A 1 191 ? -2.460 14.438 17.055 1.00 80.50 191 GLY A CA 1
ATOM 1554 C C . GLY A 1 191 ? -2.280 12.944 17.337 1.00 80.50 191 GLY A C 1
ATOM 1555 O O . GLY A 1 191 ? -2.710 12.471 18.386 1.00 80.50 191 GLY A O 1
ATOM 1556 N N . THR A 1 192 ? -1.673 12.194 16.412 1.00 78.50 192 THR A N 1
ATOM 1557 C CA . THR A 1 192 ? -1.363 10.761 16.574 1.00 78.50 192 THR A CA 1
ATOM 1558 C C . THR A 1 192 ? 0.109 10.491 16.852 1.00 78.50 192 THR A C 1
ATOM 1560 O O . THR A 1 192 ? 0.524 9.339 16.853 1.00 78.50 192 THR A O 1
ATOM 1563 N N . LEU A 1 193 ? 0.924 11.529 17.046 1.00 74.56 193 LEU A N 1
ATOM 1564 C CA . LEU A 1 193 ? 2.335 11.356 17.392 1.00 74.56 193 LEU A CA 1
ATOM 1565 C C . LEU A 1 193 ? 2.498 10.753 18.796 1.00 74.56 193 LEU A C 1
ATOM 1567 O O . LEU A 1 193 ? 3.298 9.843 18.981 1.00 74.56 193 LEU A O 1
ATOM 1571 N N . ASP A 1 194 ? 1.680 11.219 19.744 1.00 65.06 194 ASP A N 1
ATOM 1572 C CA . ASP A 1 194 ? 1.722 10.830 21.160 1.00 65.06 194 ASP A CA 1
ATOM 1573 C C . ASP A 1 194 ? 0.640 9.807 21.530 1.00 65.06 194 ASP A C 1
ATOM 1575 O O . ASP A 1 194 ? 0.335 9.619 22.714 1.00 65.06 194 ASP A O 1
ATOM 1579 N N . THR A 1 195 ? 0.007 9.155 20.543 1.00 63.00 195 THR A N 1
ATOM 1580 C CA . THR A 1 195 ? -0.924 8.068 20.864 1.00 63.00 195 THR A CA 1
ATOM 1581 C C . THR A 1 195 ? -0.186 7.045 21.719 1.00 63.00 195 THR A C 1
ATOM 1583 O O . THR A 1 195 ? 0.924 6.650 21.347 1.00 63.00 195 THR A O 1
ATOM 1586 N N . PRO A 1 196 ? -0.759 6.652 22.872 1.00 53.97 196 PRO A N 1
ATOM 1587 C CA . PRO A 1 196 ? -0.093 5.747 23.788 1.00 53.97 196 PRO A CA 1
ATOM 1588 C C . PRO A 1 196 ? 0.391 4.508 23.038 1.00 53.97 196 PRO A C 1
ATOM 1590 O O . PRO A 1 196 ? -0.297 4.036 22.135 1.00 53.97 196 PRO A O 1
ATOM 1593 N N . ALA A 1 197 ? 1.584 4.028 23.400 1.00 53.44 197 ALA A N 1
ATOM 1594 C CA . ALA A 1 197 ? 2.250 2.914 22.734 1.00 53.44 197 ALA A CA 1
ATOM 1595 C C . ALA A 1 197 ? 1.272 1.767 22.445 1.00 53.44 197 ALA A C 1
ATOM 1597 O O . ALA A 1 197 ? 0.391 1.514 23.264 1.00 53.44 197 ALA A O 1
ATOM 1598 N N . GLU A 1 198 ? 1.480 1.054 21.332 1.00 53.94 198 GLU A N 1
ATOM 1599 C CA . GLU A 1 198 ? 0.719 -0.120 20.850 1.00 53.94 198 GLU A CA 1
ATOM 1600 C 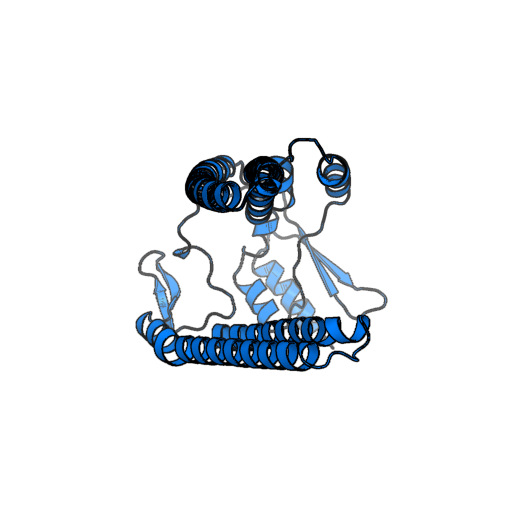C . GLU A 1 198 ? 0.262 -1.080 21.974 1.00 53.94 198 GLU A C 1
ATOM 1602 O O . GLU A 1 198 ? -0.784 -1.706 21.879 1.00 53.94 198 GLU A O 1
ATOM 1607 N N . SER A 1 199 ? 0.985 -1.121 23.098 1.00 47.25 199 SER A N 1
ATOM 1608 C CA . SER A 1 199 ? 0.605 -1.779 24.357 1.00 47.25 199 SER A CA 1
ATOM 1609 C C . SER A 1 199 ? -0.723 -1.349 25.006 1.00 47.25 199 SER A C 1
ATOM 1611 O 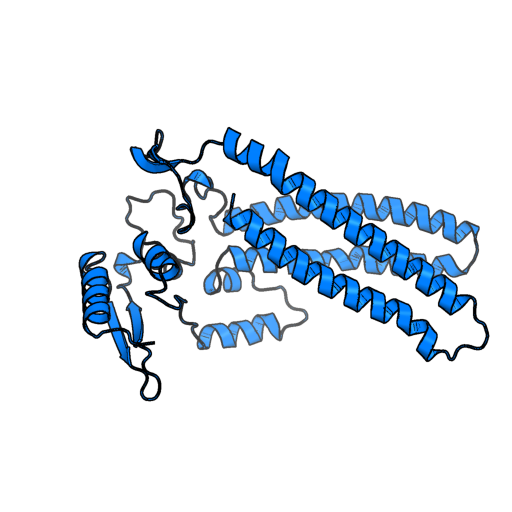O . SER A 1 199 ? -1.212 -2.071 25.868 1.00 47.25 199 SER A O 1
ATOM 1613 N N . LEU A 1 200 ? -1.272 -0.176 24.675 1.00 52.75 200 LEU A N 1
ATOM 1614 C CA . LEU A 1 200 ? -2.573 0.305 25.159 1.00 52.75 200 LEU A CA 1
ATOM 1615 C C . LEU A 1 200 ? -3.678 0.160 24.102 1.00 52.75 200 LEU A C 1
ATOM 1617 O O . LEU A 1 200 ? -4.831 0.473 24.400 1.00 52.75 200 LEU A O 1
ATOM 1621 N N . GLU A 1 201 ? -3.358 -0.312 22.890 1.00 63.44 201 GLU A N 1
ATOM 1622 C CA . GLU A 1 201 ? -4.395 -0.774 21.970 1.00 63.44 201 GLU A CA 1
ATOM 1623 C C . GLU A 1 201 ? -5.009 -2.067 22.518 1.00 63.44 201 GLU A C 1
ATOM 1625 O O . GLU A 1 201 ? -4.316 -2.956 23.019 1.00 63.44 201 GLU A O 1
ATOM 1630 N N . GLU A 1 202 ? -6.335 -2.167 22.441 1.00 65.12 202 GLU A N 1
ATOM 1631 C CA . GLU A 1 202 ? -7.030 -3.370 22.878 1.00 65.12 202 GLU A CA 1
ATOM 1632 C C . GLU A 1 202 ? -6.560 -4.580 22.054 1.00 65.12 202 GLU A C 1
ATOM 1634 O O . GLU A 1 202 ? -6.434 -4.492 20.825 1.00 65.12 202 GLU A O 1
ATOM 1639 N N . PRO A 1 203 ? -6.301 -5.730 22.702 1.00 67.00 203 PRO A N 1
ATOM 1640 C CA . PRO A 1 203 ? -5.841 -6.912 21.996 1.00 67.00 203 PRO A CA 1
ATOM 1641 C C . PRO A 1 203 ? -6.891 -7.371 20.981 1.00 67.00 203 PRO A C 1
ATOM 1643 O O . PRO A 1 203 ? -8.097 -7.293 21.223 1.00 67.00 203 PRO A O 1
ATOM 1646 N N . ARG A 1 204 ? -6.425 -7.912 19.844 1.00 75.69 204 ARG A N 1
ATOM 1647 C CA . ARG A 1 204 ? -7.314 -8.466 18.811 1.00 75.69 204 ARG A CA 1
ATOM 1648 C C . ARG A 1 204 ? -8.318 -9.449 19.446 1.00 75.69 204 ARG A C 1
ATOM 1650 O O . ARG A 1 204 ? -7.912 -10.254 20.281 1.00 75.69 204 ARG A O 1
ATOM 1657 N N . PRO A 1 205 ? -9.589 -9.493 19.011 1.00 70.94 205 PRO A N 1
ATOM 1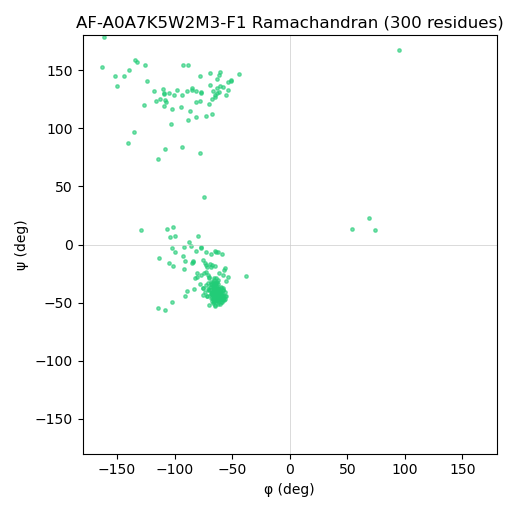658 C CA . PRO A 1 205 ? -10.621 -10.319 19.663 1.00 70.94 205 PRO A CA 1
ATOM 1659 C C . PRO A 1 205 ? -10.317 -11.823 19.633 1.00 70.94 205 PRO A C 1
ATOM 1661 O O . PRO A 1 205 ? -10.792 -12.595 20.458 1.00 70.94 205 PRO A O 1
ATOM 1664 N N . GLN A 1 206 ? -9.517 -12.246 18.655 1.00 73.75 206 GLN A N 1
ATOM 1665 C CA . GLN A 1 206 ? -9.075 -13.626 18.469 1.00 73.75 206 GLN A CA 1
ATOM 1666 C C . GLN A 1 206 ? -7.818 -13.969 19.285 1.00 73.75 206 GLN A C 1
ATOM 1668 O O . GLN A 1 206 ? -7.335 -15.100 19.220 1.00 73.75 206 GLN A O 1
ATOM 1673 N N . PHE A 1 207 ? -7.258 -13.014 20.032 1.00 80.94 207 PHE A N 1
ATOM 1674 C CA . PHE A 1 207 ? -6.047 -13.223 20.809 1.00 80.94 207 PHE A CA 1
ATOM 1675 C C . PHE A 1 207 ? -6.305 -14.208 21.950 1.00 80.94 207 PHE A C 1
ATOM 1677 O O . PHE A 1 207 ? -7.197 -14.018 22.775 1.00 80.94 207 PHE A O 1
ATOM 1684 N N . ARG A 1 208 ? -5.498 -15.270 22.008 1.00 78.19 208 ARG A N 1
ATOM 1685 C CA . ARG A 1 208 ? -5.566 -16.285 23.060 1.00 78.19 208 ARG A CA 1
ATOM 1686 C C . ARG A 1 208 ? -4.343 -16.170 23.958 1.00 78.19 208 ARG A C 1
ATOM 1688 O O . ARG A 1 208 ? -3.215 -16.105 23.481 1.00 78.19 208 ARG A O 1
ATOM 1695 N N . GLY A 1 209 ? -4.562 -16.201 25.266 1.00 83.44 209 GLY A N 1
ATOM 1696 C CA . GLY A 1 209 ? -3.491 -16.135 26.253 1.00 83.44 209 GLY A CA 1
ATOM 1697 C C . GLY A 1 209 ? -3.940 -16.628 27.621 1.00 83.44 209 GLY A C 1
ATOM 1698 O O . GLY A 1 209 ? -5.099 -16.994 27.823 1.00 83.44 209 GLY A O 1
ATOM 1699 N N . VAL A 1 210 ? -3.011 -16.635 28.571 1.00 83.88 210 VAL A N 1
ATOM 1700 C CA . VAL A 1 210 ? -3.331 -16.886 29.980 1.00 83.88 210 VAL A CA 1
ATOM 1701 C C . VAL A 1 210 ? -3.763 -15.561 30.599 1.00 83.88 210 VAL A C 1
ATOM 1703 O O . VAL A 1 210 ? -3.110 -14.545 30.368 1.00 83.88 210 VAL A O 1
ATOM 1706 N N . ARG A 1 211 ? -4.855 -15.556 31.369 1.00 83.38 211 ARG A N 1
ATOM 1707 C CA . ARG A 1 211 ? -5.296 -14.350 32.081 1.00 83.38 211 ARG A CA 1
ATOM 1708 C C . ARG A 1 211 ? -4.255 -13.963 33.129 1.00 83.38 211 ARG A C 1
ATOM 1710 O O . ARG A 1 211 ? -3.868 -14.796 33.951 1.00 83.38 211 ARG A O 1
ATOM 1717 N N . ARG A 1 212 ? -3.800 -12.716 33.086 1.00 83.50 212 ARG A N 1
ATOM 1718 C CA . ARG A 1 212 ? -2.848 -12.130 34.031 1.00 83.50 212 ARG A CA 1
ATOM 1719 C C . ARG A 1 212 ? -3.283 -10.697 34.337 1.00 83.50 212 ARG A C 1
ATOM 1721 O O . ARG A 1 212 ? -3.863 -10.037 33.488 1.00 83.50 212 ARG A O 1
ATOM 1728 N N . ILE A 1 213 ? -2.986 -10.211 35.537 1.00 85.25 213 ILE A N 1
ATOM 1729 C CA . ILE A 1 213 ? -3.122 -8.788 35.864 1.00 85.25 213 ILE A CA 1
ATOM 1730 C C . ILE A 1 213 ? -1.920 -8.040 35.275 1.00 85.25 213 ILE A C 1
ATOM 1732 O O . ILE A 1 213 ? -0.767 -8.388 35.564 1.00 85.25 213 ILE A O 1
ATOM 1736 N N . SER A 1 214 ? -2.197 -7.038 34.442 1.00 79.75 214 SER A N 1
ATOM 1737 C CA . SER A 1 214 ? -1.181 -6.199 33.815 1.00 79.75 214 SER A CA 1
ATOM 1738 C C . SER A 1 214 ? -0.372 -5.451 34.878 1.00 79.75 214 SER A C 1
ATOM 1740 O O . SER A 1 214 ? -0.963 -4.816 35.755 1.00 79.75 214 SER A O 1
ATOM 1742 N N . PRO A 1 215 ? 0.971 -5.461 34.818 1.00 82.12 215 PRO A N 1
ATOM 1743 C CA . PRO A 1 215 ? 1.800 -4.748 35.789 1.00 82.12 215 PRO A CA 1
ATOM 1744 C C . PRO A 1 215 ? 1.706 -3.220 35.660 1.00 82.12 215 PRO A C 1
ATOM 1746 O O . PRO A 1 215 ? 2.116 -2.518 36.579 1.00 82.12 215 PRO A O 1
ATOM 1749 N N . VAL A 1 216 ? 1.197 -2.706 34.533 1.00 78.56 216 VAL A N 1
ATOM 1750 C CA . VAL A 1 216 ? 1.121 -1.263 34.250 1.00 78.56 216 VAL A CA 1
ATOM 1751 C C . VAL A 1 216 ? -0.295 -0.734 34.457 1.00 78.56 216 VAL A C 1
ATOM 1753 O O . VAL A 1 216 ? -0.484 0.253 35.159 1.00 78.56 216 VAL A O 1
ATOM 1756 N N . THR A 1 217 ? -1.301 -1.393 33.876 1.00 74.62 217 THR A N 1
ATOM 1757 C CA . THR A 1 217 ? -2.695 -0.914 33.920 1.00 74.62 217 THR A CA 1
ATOM 1758 C C . THR A 1 217 ? -3.495 -1.492 35.084 1.00 74.62 217 THR A C 1
ATOM 1760 O O . THR A 1 217 ? -4.608 -1.040 35.335 1.00 74.62 217 THR A O 1
ATOM 1763 N N . SER A 1 218 ? -2.957 -2.492 35.798 1.00 80.38 218 SER A N 1
ATOM 1764 C CA . SER A 1 218 ? -3.676 -3.277 36.818 1.00 80.38 218 SER A CA 1
ATOM 1765 C C . SER A 1 218 ? -4.984 -3.916 36.320 1.00 80.38 218 SER A C 1
ATOM 1767 O O . SER A 1 218 ? -5.774 -4.409 37.121 1.00 80.38 218 SER A O 1
ATOM 1769 N N . ALA A 1 219 ? -5.209 -3.936 35.003 1.00 77.56 219 ALA A N 1
ATOM 1770 C CA . ALA A 1 219 ? -6.360 -4.557 34.367 1.00 77.56 219 ALA A CA 1
ATOM 1771 C C . ALA A 1 219 ? -6.082 -6.037 34.068 1.00 77.56 219 ALA A C 1
ATOM 1773 O O . ALA A 1 219 ? -4.929 -6.444 33.899 1.00 77.56 219 ALA A O 1
ATOM 1774 N N . GLU A 1 220 ? -7.136 -6.852 33.993 1.00 78.69 220 GLU A N 1
ATOM 1775 C CA . GLU A 1 220 ? -7.016 -8.226 33.504 1.00 78.69 220 GLU A CA 1
ATOM 1776 C C . GLU A 1 220 ? -6.732 -8.221 31.997 1.00 78.69 220 GLU A C 1
ATOM 1778 O O . GLU A 1 220 ? -7.530 -7.724 31.204 1.00 78.69 220 GLU A O 1
ATOM 1783 N N . GLU A 1 221 ? -5.605 -8.806 31.597 1.00 80.50 221 GLU A N 1
ATOM 1784 C CA . GLU A 1 221 ? -5.190 -8.940 30.202 1.00 80.50 221 GLU A CA 1
ATOM 1785 C C . GLU A 1 221 ? -4.888 -10.405 29.858 1.00 80.50 221 GLU A C 1
ATOM 1787 O O . GLU A 1 221 ? -4.533 -11.231 30.709 1.00 80.50 221 GLU A O 1
ATOM 1792 N N . PHE A 1 222 ? -5.017 -10.748 28.579 1.00 81.88 222 PHE A N 1
ATOM 1793 C CA . PHE A 1 222 ? -4.497 -12.008 28.067 1.00 81.88 222 PHE A CA 1
ATOM 1794 C C . PHE A 1 222 ? -3.001 -11.845 27.799 1.00 81.88 222 PHE A C 1
ATOM 1796 O O . PHE A 1 222 ? -2.592 -10.997 27.013 1.00 81.88 222 PHE A O 1
ATOM 1803 N N . TYR A 1 223 ? -2.180 -12.687 28.420 1.00 83.44 223 TYR A N 1
ATOM 1804 C CA . TYR A 1 223 ? -0.734 -12.690 28.230 1.00 83.44 223 TYR A CA 1
ATOM 1805 C C . TYR A 1 223 ? -0.287 -13.931 27.450 1.00 83.44 223 TYR A C 1
ATOM 1807 O O . TYR A 1 223 ? -0.624 -15.065 27.813 1.00 83.44 223 TYR A O 1
ATOM 1815 N N . TYR A 1 224 ? 0.515 -13.723 26.401 1.00 84.69 224 TYR A N 1
ATOM 1816 C CA . TYR A 1 224 ? 1.199 -14.789 25.670 1.00 84.69 224 TYR A CA 1
ATOM 1817 C C . TYR A 1 224 ? 2.722 -14.633 25.818 1.00 84.69 224 TYR A C 1
ATOM 1819 O O . TYR A 1 224 ? 3.261 -13.572 25.496 1.00 84.69 224 TYR A O 1
ATOM 1827 N N . PRO A 1 225 ? 3.446 -15.652 26.319 1.00 87.75 225 PRO A N 1
ATOM 1828 C CA . PRO A 1 225 ? 4.868 -15.519 26.610 1.00 87.75 225 PRO A CA 1
ATOM 1829 C C . PRO A 1 225 ? 5.703 -15.333 25.327 1.00 87.75 225 PRO A C 1
ATOM 1831 O O . PRO A 1 225 ? 5.585 -16.134 24.392 1.00 87.75 225 PRO A O 1
ATOM 1834 N N . PRO A 1 226 ? 6.615 -14.341 25.286 1.00 86.62 226 PRO A N 1
ATOM 1835 C CA . PRO A 1 226 ? 7.332 -13.964 24.067 1.00 86.62 226 PRO A CA 1
ATOM 1836 C C . PRO A 1 226 ? 8.270 -15.065 23.565 1.00 86.62 226 PRO A C 1
ATOM 1838 O O . PRO A 1 226 ? 8.444 -15.216 22.362 1.00 86.62 226 PRO A O 1
ATOM 1841 N N . TRP A 1 227 ? 8.822 -15.891 24.459 1.00 87.38 227 TRP A N 1
ATOM 1842 C CA . TRP A 1 227 ? 9.697 -17.001 24.072 1.00 87.38 227 TRP A CA 1
ATOM 1843 C C . TRP A 1 227 ? 8.953 -18.100 23.299 1.00 87.38 227 TRP A C 1
ATOM 1845 O O . TRP A 1 227 ? 9.520 -18.674 22.374 1.00 87.38 227 TRP A O 1
ATOM 1855 N N . LYS A 1 228 ? 7.674 -18.364 23.616 1.00 88.44 228 LYS A N 1
ATOM 1856 C CA . LYS A 1 228 ? 6.849 -19.311 22.844 1.00 88.44 228 LYS A CA 1
ATOM 1857 C C . LYS A 1 228 ? 6.524 -18.750 21.468 1.00 88.44 228 LYS A C 1
ATOM 1859 O O . LYS A 1 228 ? 6.578 -19.485 20.487 1.00 88.44 228 LYS A O 1
ATOM 1864 N N . ARG A 1 229 ? 6.241 -17.444 21.395 1.00 87.19 229 ARG A N 1
ATOM 1865 C CA . ARG A 1 229 ? 6.029 -16.736 20.126 1.00 87.19 229 ARG A CA 1
ATOM 1866 C C . ARG A 1 229 ? 7.277 -16.803 19.252 1.00 87.19 229 ARG A C 1
ATOM 1868 O O . ARG A 1 229 ? 7.172 -17.164 18.088 1.00 87.19 229 ARG A O 1
ATOM 1875 N N . LEU A 1 230 ? 8.449 -16.533 19.827 1.00 88.75 230 LEU A N 1
ATOM 1876 C CA . LEU A 1 230 ? 9.723 -16.600 19.115 1.00 88.75 230 LEU A CA 1
ATOM 1877 C C . LEU A 1 230 ? 10.036 -18.025 18.644 1.00 88.75 230 LEU A C 1
ATOM 1879 O O . LEU A 1 230 ? 10.494 -18.207 17.522 1.00 88.75 230 LEU A O 1
ATOM 1883 N N . LEU A 1 231 ? 9.749 -19.037 19.466 1.00 91.12 231 LEU A N 1
ATOM 1884 C CA . LEU A 1 231 ? 9.947 -20.438 19.102 1.00 91.12 231 LEU A CA 1
ATOM 1885 C C . LEU A 1 231 ? 9.028 -20.857 17.949 1.00 91.12 231 LEU A C 1
ATOM 1887 O O . LEU A 1 231 ? 9.496 -21.480 17.001 1.00 91.12 231 LEU A O 1
ATOM 1891 N N . PHE A 1 232 ? 7.750 -20.471 17.985 1.00 89.00 232 PHE A N 1
ATOM 1892 C CA . PHE A 1 232 ? 6.819 -20.713 16.880 1.00 89.00 232 PHE A CA 1
ATOM 1893 C C . PHE A 1 232 ? 7.256 -19.976 15.602 1.00 89.00 232 PHE A C 1
ATOM 1895 O O . PHE A 1 232 ? 7.302 -20.564 14.520 1.00 89.00 232 PHE A O 1
ATOM 1902 N N . GLN A 1 233 ? 7.659 -18.709 15.724 1.00 88.94 233 GLN A N 1
ATOM 1903 C CA . GLN A 1 233 ? 8.149 -17.922 14.595 1.00 88.94 233 GLN A CA 1
ATOM 1904 C C . GLN A 1 233 ? 9.420 -18.533 13.983 1.00 88.94 233 GLN A C 1
ATOM 1906 O O . GLN A 1 233 ? 9.492 -18.721 12.769 1.00 88.94 233 GLN A O 1
ATOM 1911 N N . GLY A 1 234 ? 10.397 -18.905 14.806 1.00 89.75 234 GLY A N 1
ATOM 1912 C CA . GLY A 1 234 ? 11.665 -19.467 14.347 1.00 89.75 234 GLY A CA 1
ATOM 1913 C C . GLY A 1 234 ? 11.560 -20.896 13.809 1.00 89.75 234 GLY A C 1
ATOM 1914 O O . GLY A 1 234 ? 12.130 -21.185 12.762 1.00 89.75 234 GLY A O 1
ATOM 1915 N N . LEU A 1 235 ? 10.838 -21.792 14.491 1.00 92.56 235 LEU A N 1
ATOM 1916 C CA . LEU A 1 235 ? 10.805 -23.221 14.139 1.00 92.56 235 LEU A CA 1
ATOM 1917 C C . LEU A 1 235 ? 9.685 -23.605 13.173 1.00 92.56 235 LEU A C 1
ATOM 1919 O O . LEU A 1 235 ? 9.784 -24.649 12.536 1.00 92.56 235 LEU A O 1
ATOM 1923 N N . VAL A 1 236 ? 8.625 -22.801 13.069 1.00 92.25 236 VAL A N 1
ATOM 1924 C CA . VAL A 1 236 ? 7.488 -23.096 12.185 1.00 92.25 236 VAL A CA 1
ATOM 1925 C C . VAL A 1 236 ? 7.402 -22.059 11.078 1.00 92.25 236 VAL A C 1
ATOM 1927 O O . VAL A 1 236 ? 7.435 -22.420 9.904 1.00 92.25 236 VAL A O 1
ATOM 1930 N N . SER A 1 237 ? 7.344 -20.766 11.415 1.00 91.50 237 SER A N 1
ATOM 1931 C CA . SER A 1 237 ? 7.055 -19.762 10.385 1.00 91.50 237 SER A CA 1
ATOM 1932 C C . SER A 1 237 ? 8.200 -19.530 9.406 1.00 91.50 237 SER A C 1
ATOM 1934 O O . SER A 1 237 ? 7.987 -19.522 8.195 1.00 91.50 237 SER A O 1
ATOM 1936 N N . LEU A 1 238 ? 9.427 -19.424 9.914 1.00 92.56 238 LEU A N 1
ATOM 1937 C CA . LEU A 1 238 ? 10.619 -19.206 9.106 1.00 92.56 238 LEU A CA 1
ATOM 1938 C C . LEU A 1 238 ? 10.851 -20.346 8.095 1.00 92.56 238 LEU A C 1
ATOM 1940 O O . LEU A 1 238 ? 10.983 -20.037 6.909 1.00 92.56 238 LEU A O 1
ATOM 1944 N N . PRO A 1 239 ? 10.855 -21.643 8.472 1.00 94.56 239 PRO A N 1
ATOM 1945 C CA . PRO A 1 239 ? 11.054 -22.713 7.494 1.00 94.56 239 PRO A CA 1
ATOM 1946 C C . PRO A 1 239 ? 9.908 -22.823 6.481 1.00 94.56 239 PRO A C 1
ATOM 1948 O O . PRO A 1 239 ? 10.166 -23.089 5.307 1.00 94.56 239 PRO A O 1
ATOM 1951 N N . VAL A 1 240 ? 8.655 -22.569 6.876 1.00 93.06 240 VAL A N 1
ATOM 1952 C CA . VAL A 1 240 ? 7.525 -22.531 5.928 1.00 93.06 240 VAL A CA 1
ATOM 1953 C C . VAL A 1 240 ? 7.700 -21.392 4.916 1.00 93.06 240 VAL A C 1
ATOM 1955 O O . VAL A 1 240 ? 7.537 -21.596 3.714 1.00 93.06 240 VAL A O 1
ATOM 1958 N N . CYS A 1 241 ? 8.124 -20.209 5.364 1.00 91.88 241 CYS A N 1
ATOM 1959 C CA . CYS A 1 241 ? 8.441 -19.103 4.464 1.00 91.88 241 CYS A CA 1
ATOM 1960 C C . CYS A 1 241 ? 9.618 -19.437 3.532 1.00 91.88 241 CYS A C 1
ATOM 1962 O O . CYS A 1 241 ? 9.514 -19.217 2.328 1.00 91.88 241 CYS A O 1
ATOM 1964 N N . LEU A 1 242 ? 10.710 -20.013 4.048 1.00 94.38 242 LEU A N 1
ATOM 1965 C CA . LEU A 1 242 ? 11.870 -20.395 3.231 1.00 94.38 242 LEU A CA 1
ATOM 1966 C C . LEU A 1 242 ? 11.524 -21.458 2.187 1.00 94.38 242 LEU A C 1
ATOM 1968 O O . LEU A 1 242 ? 11.923 -21.330 1.033 1.00 94.38 242 LEU A O 1
ATOM 1972 N N . THR A 1 243 ? 10.768 -22.489 2.562 1.00 93.06 243 THR A N 1
ATOM 1973 C CA . THR A 1 243 ? 10.331 -23.528 1.616 1.00 93.06 243 THR A CA 1
ATOM 1974 C C . THR A 1 243 ? 9.439 -22.950 0.521 1.00 93.06 243 THR A C 1
ATOM 1976 O O . THR A 1 243 ? 9.626 -23.290 -0.647 1.00 93.06 243 THR A O 1
ATOM 1979 N N . CYS A 1 244 ? 8.542 -22.016 0.853 1.00 92.50 244 CYS A N 1
ATOM 1980 C CA . CYS A 1 244 ? 7.741 -21.310 -0.145 1.00 92.50 244 CYS A CA 1
ATOM 1981 C C . CYS A 1 244 ? 8.602 -20.441 -1.079 1.00 92.50 244 CYS A C 1
ATOM 1983 O O . CYS A 1 244 ? 8.390 -20.451 -2.290 1.00 92.50 244 CYS A O 1
ATOM 1985 N N . LEU A 1 245 ? 9.596 -19.724 -0.545 1.00 92.62 245 LEU A N 1
ATOM 1986 C CA . LEU A 1 245 ? 10.520 -18.922 -1.355 1.00 92.62 245 LEU A CA 1
ATOM 1987 C C . LEU A 1 245 ? 11.345 -19.797 -2.307 1.00 92.62 245 LEU A C 1
ATOM 1989 O O . LEU A 1 245 ? 11.474 -19.465 -3.485 1.00 92.62 245 LEU A O 1
ATOM 1993 N N . ILE A 1 246 ? 11.850 -20.938 -1.827 1.00 95.00 246 ILE A N 1
ATOM 1994 C CA . ILE A 1 246 ? 12.571 -21.915 -2.653 1.00 95.00 246 ILE A CA 1
ATOM 1995 C C . ILE A 1 246 ? 11.650 -22.468 -3.746 1.00 95.00 246 ILE A C 1
ATOM 1997 O O . ILE A 1 246 ? 12.057 -22.539 -4.902 1.00 95.00 246 ILE A O 1
ATOM 2001 N N . LEU A 1 247 ? 10.403 -22.815 -3.417 1.00 93.25 247 LEU A N 1
ATOM 2002 C CA . LEU A 1 247 ? 9.429 -23.304 -4.394 1.00 93.25 247 LEU A CA 1
ATOM 2003 C C . LEU A 1 247 ? 9.171 -22.273 -5.502 1.00 93.25 247 LEU A C 1
ATOM 2005 O O . LEU A 1 247 ? 9.258 -22.615 -6.680 1.00 93.25 247 LEU A O 1
ATOM 2009 N N . VAL A 1 248 ? 8.899 -21.015 -5.143 1.00 92.00 248 VAL A N 1
ATOM 2010 C CA . VAL A 1 248 ? 8.682 -19.930 -6.117 1.00 92.00 248 VAL A CA 1
ATOM 2011 C C . VAL A 1 248 ? 9.923 -19.718 -6.984 1.00 92.00 248 VAL A C 1
ATOM 2013 O O . VAL A 1 248 ? 9.806 -19.556 -8.199 1.00 92.00 248 VAL A O 1
ATOM 2016 N N . PHE A 1 249 ? 11.115 -19.781 -6.391 1.00 91.69 249 PHE A N 1
ATOM 2017 C CA . PHE A 1 249 ? 12.372 -19.678 -7.126 1.00 91.69 249 PHE A CA 1
ATOM 2018 C C . PHE A 1 249 ? 12.559 -20.827 -8.132 1.00 91.69 249 PHE A C 1
ATOM 2020 O O . PHE A 1 249 ? 12.890 -20.582 -9.291 1.00 91.69 249 PHE A O 1
ATOM 2027 N N . LEU A 1 250 ? 12.278 -22.073 -7.740 1.00 93.19 250 LEU A N 1
ATOM 2028 C CA . LEU A 1 250 ? 12.344 -23.229 -8.642 1.00 93.19 250 LEU A CA 1
ATOM 2029 C C . LEU A 1 250 ? 11.311 -23.142 -9.774 1.00 93.19 250 LEU A C 1
ATOM 2031 O O . LEU A 1 250 ? 11.631 -23.452 -10.922 1.00 93.19 250 LEU A O 1
ATOM 2035 N N . LEU A 1 251 ? 10.092 -22.685 -9.477 1.00 90.56 251 LEU A N 1
ATOM 2036 C CA . LEU A 1 251 ? 9.056 -22.456 -10.488 1.00 90.56 251 LEU A CA 1
ATOM 2037 C C . LEU A 1 251 ? 9.472 -21.372 -11.489 1.00 90.56 251 LEU A C 1
ATOM 2039 O O . LEU A 1 251 ? 9.271 -21.538 -12.693 1.00 90.56 251 LEU A O 1
ATOM 2043 N N . MET A 1 252 ? 10.093 -20.294 -11.008 1.00 89.50 252 MET A N 1
ATOM 2044 C CA . MET A 1 252 ? 10.637 -19.230 -11.850 1.00 89.50 252 MET A CA 1
ATOM 2045 C C . MET A 1 252 ? 11.750 -19.758 -12.767 1.00 89.50 252 MET A C 1
ATOM 2047 O O . MET A 1 252 ? 11.705 -19.509 -13.972 1.00 89.50 252 MET A O 1
ATOM 2051 N N . LEU A 1 253 ? 12.690 -20.554 -12.242 1.00 91.25 253 LEU A N 1
ATOM 2052 C CA . LEU A 1 253 ? 13.712 -21.220 -13.059 1.00 91.25 253 LEU A CA 1
ATOM 2053 C C . LEU A 1 253 ? 13.090 -22.145 -14.115 1.00 91.25 253 LEU A C 1
ATOM 2055 O O . LEU A 1 253 ? 13.493 -22.103 -15.276 1.00 91.25 253 LEU A O 1
ATOM 2059 N N . GLY A 1 254 ? 12.076 -22.933 -13.747 1.00 90.12 254 GLY A N 1
ATOM 2060 C CA . GLY A 1 254 ? 11.347 -23.787 -14.689 1.00 90.12 254 GLY A CA 1
ATOM 2061 C C . GLY A 1 254 ? 10.679 -22.992 -15.817 1.00 90.12 254 GLY A C 1
ATOM 2062 O O . GLY A 1 254 ? 10.761 -23.378 -16.983 1.00 90.12 254 GLY A O 1
ATOM 2063 N N . CYS A 1 255 ? 10.082 -21.841 -15.497 1.00 88.56 255 CYS A N 1
ATOM 2064 C CA . CYS A 1 255 ? 9.500 -20.945 -16.498 1.00 88.56 255 CYS A CA 1
ATOM 2065 C C . CYS A 1 255 ? 10.565 -20.328 -17.416 1.00 88.56 255 CYS A C 1
ATOM 2067 O O . CYS A 1 255 ? 10.321 -20.193 -18.615 1.00 88.56 255 CYS A O 1
ATOM 2069 N N . PHE A 1 256 ? 11.744 -19.984 -16.888 1.00 89.06 256 PHE A N 1
ATOM 2070 C CA . PHE A 1 256 ? 12.851 -19.477 -17.702 1.00 89.06 256 PHE A CA 1
ATOM 2071 C C . PHE A 1 256 ? 13.383 -20.523 -18.681 1.00 89.06 256 PHE A C 1
ATOM 2073 O O . PHE A 1 256 ? 13.553 -20.213 -19.857 1.00 89.06 256 PHE A O 1
ATOM 2080 N N . GLN A 1 257 ? 13.556 -21.767 -18.233 1.00 91.00 257 GLN A N 1
ATOM 2081 C CA . GLN A 1 257 ? 13.957 -22.876 -19.104 1.00 91.00 257 GLN A CA 1
ATOM 2082 C C . GLN A 1 257 ? 12.923 -23.122 -20.211 1.00 91.00 257 GLN A C 1
ATOM 2084 O O . GLN A 1 257 ? 13.267 -23.301 -21.379 1.00 91.00 257 GLN A O 1
ATOM 2089 N N . LEU A 1 258 ? 11.632 -23.058 -19.870 1.00 87.19 258 LEU A N 1
ATOM 2090 C CA . LEU A 1 258 ? 10.551 -23.157 -20.848 1.00 87.19 258 LEU A CA 1
ATOM 2091 C C . LEU A 1 258 ? 10.561 -21.981 -21.840 1.00 87.19 258 LEU A C 1
ATOM 2093 O O . LEU A 1 258 ? 10.314 -22.181 -23.029 1.00 87.19 258 LEU A O 1
ATOM 2097 N N . GLN A 1 259 ? 10.875 -20.765 -21.386 1.00 88.88 259 GLN A N 1
ATOM 2098 C CA . GLN A 1 259 ? 11.037 -19.607 -22.266 1.00 88.88 259 GLN A CA 1
ATOM 2099 C C . GLN A 1 259 ? 12.204 -19.798 -23.243 1.00 88.88 259 GLN A C 1
ATOM 2101 O O . GLN A 1 259 ? 12.048 -19.505 -24.429 1.00 88.88 259 GLN A O 1
ATOM 2106 N N . GLU A 1 260 ? 13.345 -20.297 -22.773 1.00 87.62 260 GLU A N 1
ATOM 2107 C CA . GLU A 1 260 ? 14.517 -20.573 -23.610 1.00 87.62 260 GLU A CA 1
ATOM 2108 C C . GLU A 1 260 ? 14.226 -21.666 -24.649 1.00 87.62 260 GLU A C 1
ATOM 2110 O O . GLU A 1 260 ? 14.527 -21.489 -25.829 1.00 87.62 260 GLU A O 1
ATOM 2115 N N . LEU A 1 261 ? 13.524 -22.734 -24.254 1.00 87.44 261 LEU A N 1
ATOM 2116 C CA . LEU A 1 261 ? 13.070 -23.794 -25.160 1.00 87.44 261 LEU A CA 1
ATOM 2117 C C . LEU A 1 261 ? 12.114 -23.275 -26.249 1.00 87.44 261 LEU A C 1
ATOM 2119 O O . LEU A 1 261 ? 12.201 -23.677 -27.404 1.00 87.44 261 LEU A O 1
ATOM 2123 N N . VAL A 1 262 ? 11.188 -22.380 -25.900 1.00 86.56 262 VAL A N 1
ATOM 2124 C CA . VAL A 1 262 ? 10.242 -21.795 -26.868 1.00 86.56 262 VAL A CA 1
ATOM 2125 C C . VAL A 1 262 ? 10.944 -20.831 -27.829 1.00 86.56 262 VAL A C 1
ATOM 2127 O O . VAL A 1 262 ? 10.551 -20.730 -28.991 1.00 86.56 262 VAL A O 1
ATOM 2130 N N . LEU A 1 263 ? 11.979 -20.127 -27.364 1.00 84.81 263 LEU A N 1
ATOM 2131 C CA . LEU A 1 263 ? 12.784 -19.230 -28.196 1.00 84.81 263 LEU A CA 1
ATOM 2132 C C . LEU A 1 263 ? 13.783 -19.979 -29.089 1.00 84.81 263 LEU A C 1
ATOM 2134 O O . LEU A 1 263 ? 14.130 -19.457 -30.148 1.00 84.81 263 LEU A O 1
ATOM 2138 N N . SER A 1 264 ? 14.221 -21.180 -28.697 1.00 86.50 264 SER A N 1
ATOM 2139 C CA . SER A 1 264 ? 15.169 -21.985 -29.477 1.00 86.50 264 SER A CA 1
ATOM 2140 C C . SER A 1 264 ? 14.554 -22.615 -30.730 1.00 86.50 264 SER A C 1
ATOM 2142 O O . SER A 1 264 ? 15.293 -22.976 -31.643 1.00 86.50 264 SER A O 1
ATOM 2144 N N . VAL A 1 265 ? 13.220 -22.707 -30.817 1.00 86.94 265 VAL A N 1
ATOM 2145 C CA . VAL A 1 265 ? 12.503 -23.189 -32.007 1.00 86.94 265 VAL A CA 1
ATOM 2146 C C . VAL A 1 265 ? 12.228 -22.014 -32.966 1.00 86.94 265 VAL A C 1
ATOM 2148 O O . VAL A 1 265 ? 11.348 -21.191 -32.695 1.00 86.94 265 VAL A O 1
ATOM 2151 N N . PRO A 1 266 ? 12.935 -21.912 -34.110 1.00 77.25 266 PRO A N 1
ATOM 2152 C CA . PRO A 1 266 ? 12.852 -20.742 -34.990 1.00 77.25 266 PRO A CA 1
ATOM 2153 C C . PRO A 1 266 ? 11.509 -20.611 -35.731 1.00 77.25 266 PRO A C 1
ATOM 2155 O O . PRO A 1 266 ? 11.069 -19.490 -35.986 1.00 77.25 266 PRO A O 1
ATOM 2158 N N . GLU A 1 267 ? 10.820 -21.726 -35.997 1.00 82.69 267 GLU A N 1
ATOM 2159 C CA . GLU A 1 267 ? 9.587 -21.804 -36.810 1.00 82.69 267 GLU A CA 1
ATOM 2160 C C . GLU A 1 267 ? 8.297 -21.395 -36.069 1.00 82.69 267 GLU A C 1
ATOM 2162 O O . GLU A 1 267 ? 7.183 -21.561 -36.570 1.00 82.69 267 GLU A O 1
ATOM 2167 N N . LEU A 1 268 ? 8.408 -20.880 -34.843 1.00 80.94 268 LEU A N 1
ATOM 2168 C CA . LEU A 1 268 ? 7.249 -20.630 -33.994 1.00 80.94 268 LEU A CA 1
ATOM 2169 C C . LEU A 1 268 ? 6.589 -19.260 -34.272 1.00 80.94 268 LEU A C 1
ATOM 2171 O O . LEU A 1 268 ? 7.286 -18.236 -34.282 1.00 80.94 268 LEU A O 1
ATOM 2175 N N . PRO A 1 269 ? 5.248 -19.180 -34.423 1.00 83.44 269 PRO A N 1
ATOM 2176 C CA . PRO A 1 269 ? 4.554 -17.913 -34.646 1.00 83.44 269 PRO A CA 1
ATOM 2177 C C . PRO A 1 269 ? 4.755 -16.923 -33.490 1.00 83.44 269 PRO A C 1
ATOM 2179 O O . PRO A 1 269 ? 4.830 -17.295 -32.318 1.00 83.44 269 PRO A O 1
ATOM 2182 N N . ARG A 1 270 ? 4.771 -15.622 -33.817 1.00 80.69 270 ARG A N 1
ATOM 2183 C CA . ARG A 1 270 ? 5.078 -14.521 -32.881 1.00 80.69 270 ARG A CA 1
ATOM 2184 C C . ARG A 1 270 ? 4.186 -14.512 -31.624 1.00 80.69 270 ARG A C 1
ATOM 2186 O O . ARG A 1 270 ? 4.665 -14.141 -30.560 1.00 80.69 270 ARG A O 1
ATOM 2193 N N . ILE A 1 271 ? 2.932 -14.966 -31.727 1.00 81.56 271 ILE A N 1
ATOM 2194 C CA . ILE A 1 271 ? 1.996 -15.093 -30.593 1.00 81.56 271 ILE A CA 1
ATOM 2195 C C . ILE A 1 271 ? 2.474 -16.141 -29.579 1.00 81.56 271 ILE A C 1
ATOM 2197 O O . ILE A 1 271 ? 2.408 -15.912 -28.373 1.00 81.56 271 ILE A O 1
ATOM 2201 N N . LEU A 1 272 ? 3.009 -17.271 -30.049 1.00 81.12 272 LEU A N 1
ATOM 2202 C CA . LEU A 1 272 ? 3.394 -18.384 -29.181 1.00 81.12 272 LEU A CA 1
ATOM 2203 C C . LEU A 1 272 ? 4.650 -18.060 -28.348 1.00 81.12 272 LEU A C 1
ATOM 2205 O O . LEU A 1 272 ? 4.834 -18.609 -27.268 1.00 81.12 272 LEU A O 1
ATOM 2209 N N . ARG A 1 273 ? 5.443 -17.064 -28.770 1.00 81.75 273 ARG A N 1
ATOM 2210 C CA . ARG A 1 273 ? 6.569 -16.512 -27.990 1.00 81.75 273 ARG A CA 1
ATOM 2211 C C . ARG A 1 273 ? 6.134 -15.744 -26.732 1.00 81.75 273 ARG A C 1
ATOM 2213 O O . ARG A 1 273 ? 6.945 -15.560 -25.830 1.00 81.75 273 ARG A O 1
ATOM 2220 N N . PHE A 1 274 ? 4.876 -15.298 -26.642 1.00 86.38 274 PHE A N 1
ATOM 2221 C CA . PHE A 1 274 ? 4.334 -14.673 -25.425 1.00 86.38 274 PHE A CA 1
ATOM 2222 C C . PHE A 1 274 ? 3.807 -15.694 -24.412 1.00 86.38 274 PHE A C 1
ATOM 2224 O O . PHE A 1 274 ? 3.633 -15.355 -23.242 1.00 86.38 274 PHE A O 1
ATOM 2231 N N . LEU A 1 275 ? 3.585 -16.942 -24.831 1.00 86.38 275 LEU A N 1
ATOM 2232 C CA . LEU A 1 275 ? 2.978 -17.981 -24.004 1.00 86.38 275 LEU A CA 1
ATOM 2233 C C . LEU A 1 275 ? 3.769 -18.264 -22.708 1.00 86.38 275 LEU A C 1
ATOM 2235 O O . LEU A 1 275 ? 3.137 -18.264 -21.653 1.00 86.38 275 LEU A O 1
ATOM 2239 N N . PRO A 1 276 ? 5.116 -18.384 -22.709 1.00 87.81 276 PRO A N 1
ATOM 2240 C CA . PRO A 1 276 ? 5.895 -18.537 -21.474 1.00 87.81 276 PRO A CA 1
ATOM 2241 C C . PRO A 1 276 ? 5.690 -17.393 -20.476 1.00 87.81 276 PRO A C 1
ATOM 2243 O O . PRO A 1 276 ? 5.598 -17.623 -19.274 1.00 87.81 276 PRO A O 1
ATOM 2246 N N . LYS A 1 277 ? 5.560 -16.155 -20.974 1.00 87.69 277 LYS A N 1
ATOM 2247 C CA . LYS A 1 277 ? 5.351 -14.964 -20.137 1.00 87.69 277 LYS A CA 1
ATOM 2248 C C . LYS A 1 277 ? 3.960 -14.958 -19.504 1.00 87.69 277 LYS A C 1
ATOM 2250 O O . LYS A 1 277 ? 3.822 -14.595 -18.340 1.00 87.69 277 LYS A O 1
ATOM 2255 N N . ILE A 1 278 ? 2.942 -15.385 -20.254 1.00 90.75 278 ILE A N 1
ATOM 2256 C CA . ILE A 1 278 ? 1.572 -15.527 -19.743 1.00 90.75 278 ILE A CA 1
ATOM 2257 C C . ILE A 1 278 ? 1.519 -16.634 -18.684 1.00 90.75 278 ILE A C 1
ATOM 2259 O O . ILE A 1 278 ? 0.959 -16.416 -17.613 1.00 90.75 278 ILE A O 1
ATOM 2263 N N . ILE A 1 279 ? 2.146 -17.788 -18.945 1.00 89.38 279 ILE A N 1
ATOM 2264 C CA . ILE A 1 279 ? 2.246 -18.881 -17.966 1.00 89.38 279 ILE A CA 1
ATOM 2265 C C . ILE A 1 279 ? 2.939 -18.398 -16.692 1.00 89.38 279 ILE A C 1
ATOM 2267 O O . ILE A 1 279 ? 2.413 -18.626 -15.606 1.00 89.38 279 ILE A O 1
ATOM 2271 N N . LEU A 1 280 ? 4.066 -17.690 -16.812 1.00 89.38 280 LEU A N 1
ATOM 2272 C CA . LEU A 1 280 ? 4.777 -17.136 -15.661 1.00 89.38 280 LEU A CA 1
ATOM 2273 C C . LEU A 1 280 ? 3.868 -16.224 -14.827 1.00 89.38 280 LEU A C 1
ATOM 2275 O O . LEU A 1 280 ? 3.802 -16.386 -13.612 1.00 89.38 280 LEU A O 1
ATOM 2279 N N . ALA A 1 281 ? 3.134 -15.308 -15.466 1.00 91.25 281 ALA A N 1
ATOM 2280 C CA . ALA A 1 281 ? 2.212 -14.417 -14.764 1.00 91.25 281 ALA A CA 1
ATOM 2281 C C . ALA A 1 281 ? 1.118 -15.199 -14.015 1.00 91.25 281 ALA A C 1
ATOM 2283 O O . ALA A 1 281 ? 0.888 -14.949 -12.834 1.00 91.25 281 ALA A O 1
ATOM 2284 N N . VAL A 1 282 ? 0.498 -16.191 -14.664 1.00 92.56 282 VAL A N 1
ATOM 2285 C CA . VAL A 1 282 ? -0.540 -17.034 -14.046 1.00 92.56 282 VAL A CA 1
ATOM 2286 C C . VAL A 1 282 ? 0.016 -17.835 -12.866 1.00 92.56 282 VAL A C 1
ATOM 2288 O O . VAL A 1 282 ? -0.618 -17.883 -11.812 1.00 92.56 282 VAL A O 1
ATOM 2291 N N . VAL A 1 283 ? 1.201 -18.436 -13.012 1.00 90.62 283 VAL A N 1
ATOM 2292 C CA . VAL A 1 283 ? 1.856 -19.209 -11.946 1.00 90.62 283 VAL A CA 1
ATOM 2293 C C . VAL A 1 283 ? 2.178 -18.317 -10.751 1.00 90.62 283 VAL A C 1
ATOM 2295 O O . VAL A 1 283 ? 1.873 -18.699 -9.623 1.00 90.62 283 VAL A O 1
ATOM 2298 N N . VAL A 1 284 ? 2.741 -17.126 -10.976 1.00 90.56 284 VAL A N 1
ATOM 2299 C CA . VAL A 1 284 ? 3.069 -16.181 -9.897 1.00 90.56 284 VAL A CA 1
ATOM 2300 C C . VAL A 1 284 ? 1.806 -15.729 -9.165 1.00 90.56 284 VAL A C 1
ATOM 2302 O O . VAL A 1 284 ? 1.773 -15.796 -7.939 1.00 90.56 284 VAL A O 1
ATOM 2305 N N . THR A 1 285 ? 0.743 -15.350 -9.882 1.00 92.50 285 THR A N 1
ATOM 2306 C CA . THR A 1 285 ? -0.528 -14.953 -9.251 1.00 92.50 285 THR A CA 1
ATOM 2307 C C . THR A 1 285 ? -1.165 -16.102 -8.464 1.00 92.50 285 THR A C 1
ATOM 2309 O O . THR A 1 285 ? -1.658 -15.893 -7.358 1.00 92.50 285 THR A O 1
ATOM 2312 N N . ALA A 1 286 ? -1.127 -17.331 -8.987 1.00 92.69 286 ALA A N 1
ATOM 2313 C CA . ALA A 1 286 ? -1.636 -18.498 -8.270 1.00 92.69 286 ALA A CA 1
ATOM 2314 C C . ALA A 1 286 ? -0.812 -18.814 -7.005 1.00 92.69 286 ALA A C 1
ATOM 2316 O O . ALA A 1 286 ? -1.386 -19.158 -5.969 1.00 92.69 286 ALA A O 1
ATOM 2317 N N . CYS A 1 287 ? 0.517 -18.676 -7.073 1.00 91.62 287 CYS A N 1
ATOM 2318 C CA . CYS A 1 287 ? 1.399 -18.851 -5.919 1.00 91.62 287 CYS A CA 1
ATOM 2319 C C . CYS A 1 287 ? 1.163 -17.781 -4.850 1.00 91.62 287 CYS A C 1
ATOM 2321 O O . CYS A 1 287 ? 1.169 -18.120 -3.671 1.00 91.62 287 CYS A O 1
ATOM 2323 N N . ASP A 1 288 ? 0.927 -16.526 -5.240 1.00 92.19 288 ASP A N 1
ATOM 2324 C CA . ASP A 1 288 ? 0.649 -15.426 -4.308 1.00 92.19 288 ASP A CA 1
ATOM 2325 C C . ASP A 1 288 ? -0.635 -15.677 -3.499 1.00 92.19 288 ASP A C 1
ATOM 2327 O O . ASP A 1 288 ? -0.626 -15.634 -2.269 1.00 92.19 288 ASP A O 1
ATOM 2331 N N . GLU A 1 289 ? -1.722 -16.074 -4.166 1.00 93.56 289 GLU A N 1
ATOM 2332 C CA . GLU A 1 289 ? -2.980 -16.427 -3.493 1.00 93.56 289 GLU A CA 1
ATOM 2333 C C . GLU A 1 289 ? -2.838 -17.650 -2.570 1.00 93.56 289 GLU A C 1
ATOM 2335 O O . GLU A 1 289 ? -3.418 -17.691 -1.478 1.00 93.56 289 GLU A O 1
ATOM 2340 N N . LEU A 1 290 ? -2.050 -18.654 -2.972 1.00 92.88 290 LEU A N 1
ATOM 2341 C CA . LEU A 1 290 ? -1.747 -19.807 -2.121 1.00 92.88 290 LEU A CA 1
ATOM 2342 C C . LEU A 1 290 ? -0.921 -19.391 -0.897 1.00 92.88 290 LEU A C 1
ATOM 2344 O O . LEU A 1 290 ? -1.276 -19.748 0.229 1.00 92.88 290 LEU A O 1
ATOM 2348 N N . TYR A 1 291 ? 0.145 -18.617 -1.105 1.00 92.44 291 TYR A N 1
ATOM 2349 C CA . TYR A 1 291 ? 1.005 -18.122 -0.036 1.00 92.44 291 TYR A CA 1
ATOM 2350 C C . TYR A 1 291 ? 0.217 -17.269 0.953 1.00 92.44 291 TYR A C 1
ATOM 2352 O O . TYR A 1 291 ? 0.334 -17.475 2.158 1.00 92.44 291 TYR A O 1
ATOM 2360 N N . LYS A 1 292 ? -0.661 -16.386 0.471 1.00 92.44 292 LYS A N 1
ATOM 2361 C CA . LYS A 1 292 ? -1.534 -15.563 1.312 1.00 92.44 292 LYS A CA 1
ATOM 2362 C C . LYS A 1 292 ? -2.418 -16.411 2.227 1.00 92.44 292 LYS A C 1
ATOM 2364 O O . LYS A 1 292 ? -2.524 -16.112 3.415 1.00 92.44 292 LYS A O 1
ATOM 2369 N N . LYS A 1 293 ? -3.014 -17.495 1.718 1.00 92.25 293 LYS A N 1
ATOM 2370 C CA . LYS A 1 293 ? -3.808 -18.428 2.543 1.00 92.25 293 LYS A CA 1
ATOM 2371 C C . LYS A 1 293 ? -2.956 -19.130 3.598 1.00 92.25 293 LYS A C 1
ATOM 2373 O O . LYS A 1 293 ? -3.377 -19.217 4.749 1.00 92.25 293 LYS A O 1
ATOM 2378 N N . VAL A 1 294 ? -1.766 -19.600 3.219 1.00 91.44 294 VAL A N 1
ATOM 2379 C CA . VAL A 1 294 ? -0.820 -20.244 4.145 1.00 91.44 294 VAL A CA 1
ATOM 2380 C C . VAL A 1 294 ? -0.358 -19.261 5.223 1.00 91.44 294 VAL A C 1
ATOM 2382 O O . VAL A 1 294 ? -0.351 -19.607 6.402 1.00 91.44 294 VAL A O 1
ATOM 2385 N N . ALA A 1 295 ? -0.028 -18.027 4.843 1.00 90.19 295 ALA A N 1
ATOM 2386 C CA . ALA A 1 295 ? 0.422 -16.978 5.749 1.00 90.19 295 ALA A CA 1
ATOM 2387 C C . ALA A 1 295 ? -0.667 -16.583 6.756 1.00 90.19 295 ALA A C 1
ATOM 2389 O O . ALA A 1 295 ? -0.374 -16.461 7.944 1.00 90.19 295 ALA A O 1
ATOM 2390 N N . LEU A 1 296 ? -1.921 -16.445 6.311 1.00 88.88 296 LEU A N 1
ATOM 2391 C CA . LEU A 1 296 ? -3.058 -16.186 7.201 1.00 88.88 296 LEU A CA 1
ATOM 2392 C C . LEU A 1 296 ? -3.265 -17.336 8.189 1.00 88.88 296 LEU A C 1
ATOM 2394 O 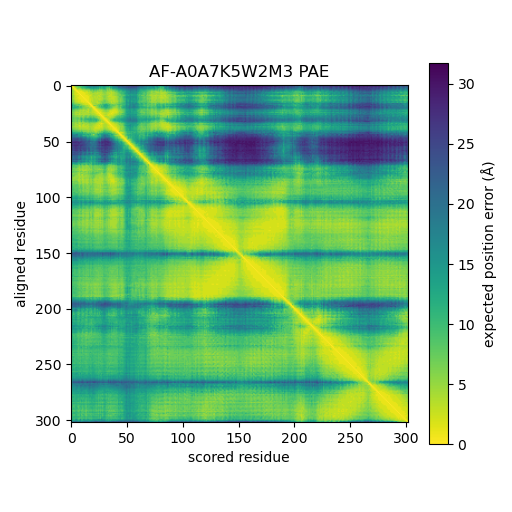O . LEU A 1 296 ? -3.300 -17.110 9.394 1.00 88.88 296 LEU A O 1
ATOM 2398 N N . TRP A 1 297 ? -3.306 -18.574 7.693 1.00 89.25 297 TRP A N 1
ATOM 2399 C CA . TRP A 1 297 ? -3.458 -19.765 8.531 1.00 89.25 297 TRP A CA 1
ATOM 2400 C C . TRP A 1 297 ? -2.368 -19.872 9.603 1.00 89.25 297 TRP A C 1
ATOM 2402 O O . TRP A 1 297 ? -2.643 -20.204 10.754 1.00 89.25 297 TRP A O 1
ATOM 2412 N N . LEU A 1 298 ? -1.131 -19.548 9.236 1.00 87.75 298 LEU A N 1
ATOM 2413 C CA . LEU A 1 298 ? 0.016 -19.576 10.133 1.00 87.75 298 LEU A CA 1
ATOM 2414 C C . LEU A 1 298 ? -0.023 -18.444 11.175 1.00 87.75 298 LEU A C 1
ATOM 2416 O O . LEU A 1 298 ? 0.336 -18.667 12.330 1.00 87.75 298 LEU A O 1
ATOM 2420 N N . ASN A 1 299 ? -0.473 -17.248 10.783 1.00 85.38 299 ASN A N 1
ATOM 2421 C CA . ASN A 1 299 ? -0.600 -16.081 11.663 1.00 85.38 299 ASN A CA 1
ATOM 2422 C C . ASN A 1 299 ? -1.793 -16.171 12.633 1.00 85.38 299 ASN A C 1
ATOM 2424 O O . ASN A 1 299 ? -1.775 -15.543 13.692 1.00 85.38 299 ASN A O 1
ATOM 2428 N N . ASP A 1 300 ? -2.819 -16.945 12.279 1.00 83.06 300 ASP A N 1
ATOM 2429 C CA . ASP A 1 300 ? -3.953 -17.240 13.159 1.00 83.06 300 ASP A CA 1
ATOM 2430 C C . ASP A 1 300 ? -3.622 -18.348 14.173 1.00 83.06 300 ASP A C 1
ATOM 2432 O O . ASP A 1 300 ? -4.227 -18.415 15.245 1.00 83.06 300 ASP A O 1
ATOM 2436 N N . MET A 1 301 ? -2.657 -19.218 13.852 1.00 78.06 301 MET A N 1
ATOM 2437 C CA . MET A 1 301 ? -2.195 -20.274 14.756 1.00 78.06 301 MET A CA 1
ATOM 2438 C C . MET A 1 301 ? -1.164 -19.810 15.790 1.00 78.06 301 MET A C 1
ATOM 2440 O O . MET A 1 301 ? -1.072 -20.422 16.857 1.00 78.06 301 MET A O 1
ATOM 2444 N N . GLY A 1 302 ? -0.380 -18.782 15.450 1.00 60.22 302 GLY A N 1
ATOM 2445 C CA . GLY A 1 302 ? 0.644 -18.171 16.307 1.00 60.22 302 GLY A CA 1
ATOM 2446 C C . GLY A 1 302 ? 0.110 -17.073 17.218 1.00 60.22 302 GLY A C 1
ATOM 2447 O O . GLY A 1 302 ? 0.542 -17.065 18.393 1.00 60.22 302 GLY A O 1
#

Organism: NCBI:txid208073

Foldseek 3Di:
DDDDVVLVVVVVVCVCVVCVFKDWDWDQDPPDRDIDIDIDGDPVVLPDDVVPVQDDPLQQDSPVCPCVPDLVNLLCCVVVVDVDDDDDDDPVLVVVQCVVAVVCPPDDHPLSSCCNRVNDVVSLVVVLVVLVVVLVVVLVVLVVVLVVQCVPDPVSVVVSVVVSVVVVVVSVVVSVVVSVVVSCVSCVVNSNNVPPPPVPPADRSLDAADWDQDPPPSDTDGDDDVVVVVCLCVVPVVVVVVVLVVVLVVVVVVLVVVLVVQVVDPPDDPVVNCVSVVVNVVVVVVSVVVVVVVVVVSVSVD

Mean predicted aligned error: 10.65 Å

Nearest PDB structures (foldseek):
  5oc9-assembly1_A  TM=9.078E-01  e=2.795E-10  Homo sapiens
  5oc9-assembly1_B  TM=9.253E-01  e=4.306E-10  Homo sapiens
  6r65-assembly2_B  TM=8.271E-01  e=5.344E-10  Homo sapiens
  6r65-assembly1_A  TM=8.105E-01  e=4.797E-10  Homo sapiens
  6r7x-assembly1_A  TM=7.852E-01  e=2.062E-09  Homo sapiens